Protein AF-A0AAP0P1X8-F1 (afdb_monomer_lite)

pLDDT: mean 78.64, std 16.22, range [33.06, 95.19]

InterPro domains:
  IPR011989 Armadillo-like helical [G3DSA:1.25.10.10] (97-188)
  IPR016024 Armadillo-type fold [SSF48371] (12-186)
  IPR026739 AP complex subunit beta [PTHR11134] (107-186)
  IPR032682 Condensin complex subunit 1, C-terminal [PF12717] (13-85)

Sequence (188 aa):
MDLFRVGVGVGANLVEYLVGPLGLGLKDNNGYVRMVAAIGAFKLYHISAATCVDADFPSMLKSLMLHDSILQIVYLALQEIWSLEASSSRRLPRREKRCLASRNILSLEPVYERIKAPLLTLVSSGSQEQSYALLNHLHLLVMRASMLFSSDYKHFYCQYNEPSYVKKLKLDMLTAVANENNTYEIGQ

Radius of gyration: 22.43 Å; chains: 1; bounding box: 43×33×72 Å

Secondary structure (DSSP, 8-state):
--------SS---HHHHHHHHHHHHHT-SSHHHHHHHHHHHHHHHHH-HHHHHHTTHHHHHHHHHHH-HHHHHHHHHHHHHHHHHHHHSS---TTHHHHHHHHHHHHHHHHHHHHHHHHHHHHHHS-HHHHHHHHHHHHHHHHHHGGGGTT-GGGGPPPTTS-HHHHHHHHHHHHHH--TTTHHHHT-

Structure (mmCIF, N/CA/C/O backbone):
data_AF-A0AAP0P1X8-F1
#
_entry.id   AF-A0AAP0P1X8-F1
#
loop_
_atom_site.group_PDB
_atom_site.id
_atom_site.type_symbol
_atom_site.label_atom_id
_atom_site.label_alt_id
_atom_site.label_comp_id
_atom_site.label_asym_id
_atom_site.label_entity_id
_atom_site.label_seq_id
_atom_site.pdbx_PDB_ins_code
_atom_site.Cartn_x
_atom_site.Cartn_y
_atom_site.Cartn_z
_atom_site.occupancy
_atom_site.B_iso_or_equiv
_atom_site.auth_seq_id
_atom_site.auth_comp_id
_atom_site.auth_asym_id
_atom_site.auth_atom_id
_atom_site.pdbx_PDB_model_num
ATOM 1 N N . MET A 1 1 ? 1.059 -3.973 -40.168 1.00 43.62 1 MET A N 1
ATOM 2 C CA . MET A 1 1 ? 2.528 -4.083 -40.150 1.00 43.62 1 MET A CA 1
ATOM 3 C C . MET A 1 1 ? 3.070 -3.054 -41.122 1.00 43.62 1 MET A C 1
ATOM 5 O O . MET A 1 1 ? 2.359 -2.734 -42.063 1.00 43.62 1 MET A O 1
ATOM 9 N N . ASP A 1 2 ? 4.256 -2.526 -40.827 1.00 40.28 2 ASP A N 1
ATOM 10 C CA . ASP A 1 2 ? 5.052 -1.604 -41.653 1.00 40.28 2 ASP A CA 1
ATOM 11 C C . ASP A 1 2 ? 4.656 -0.121 -41.662 1.00 40.28 2 ASP A C 1
ATOM 13 O O . ASP A 1 2 ? 4.022 0.381 -42.582 1.00 40.28 2 ASP A O 1
ATOM 17 N N . LEU A 1 3 ? 5.137 0.607 -40.645 1.00 33.06 3 LEU A N 1
ATOM 18 C CA . LEU A 1 3 ? 5.326 2.066 -40.705 1.00 33.06 3 LEU A CA 1
ATOM 19 C C . LEU A 1 3 ? 6.665 2.553 -40.105 1.00 33.06 3 LEU A C 1
ATOM 21 O O . LEU A 1 3 ? 6.845 3.745 -39.899 1.00 33.06 3 LEU A O 1
ATOM 25 N N . PHE A 1 4 ? 7.639 1.667 -39.864 1.00 38.38 4 PHE A N 1
ATOM 26 C CA . PHE A 1 4 ? 8.954 2.049 -39.321 1.00 38.38 4 PHE A CA 1
ATOM 27 C C . PHE A 1 4 ? 10.106 1.495 -40.157 1.00 38.38 4 PHE A C 1
ATOM 29 O O . PHE A 1 4 ? 10.917 0.692 -39.700 1.00 38.38 4 PHE A O 1
ATOM 36 N N . ARG A 1 5 ? 10.176 1.917 -41.422 1.00 43.16 5 ARG A N 1
ATOM 37 C CA . ARG A 1 5 ? 11.329 1.605 -42.269 1.00 43.16 5 ARG A CA 1
ATOM 38 C C . ARG A 1 5 ? 11.659 2.714 -43.269 1.00 43.16 5 ARG A C 1
ATOM 40 O O . ARG A 1 5 ? 11.650 2.470 -44.464 1.00 43.16 5 ARG A O 1
ATOM 47 N N . VAL A 1 6 ? 11.986 3.917 -42.788 1.00 40.62 6 VAL A N 1
ATOM 48 C CA . VAL A 1 6 ? 12.752 4.919 -43.561 1.00 40.62 6 VAL A CA 1
ATOM 49 C C . VAL A 1 6 ? 13.594 5.781 -42.608 1.00 40.62 6 VAL A C 1
ATOM 51 O O . VAL A 1 6 ? 13.045 6.362 -41.680 1.00 40.62 6 VAL A O 1
ATOM 54 N N . GLY A 1 7 ? 14.899 5.907 -42.884 1.00 35.19 7 GLY A N 1
ATOM 55 C CA . GLY A 1 7 ? 15.722 7.047 -42.447 1.00 35.19 7 GLY A CA 1
ATOM 56 C C . GLY A 1 7 ? 16.873 6.727 -41.489 1.00 35.19 7 GLY A C 1
ATOM 57 O O . GLY A 1 7 ? 16.695 6.693 -40.278 1.00 35.19 7 GLY A O 1
ATOM 58 N N . VAL A 1 8 ? 18.080 6.554 -42.032 1.00 50.09 8 VAL A N 1
ATOM 59 C CA . VAL A 1 8 ? 19.342 6.556 -41.276 1.00 50.09 8 VAL A CA 1
ATOM 60 C C . VAL A 1 8 ? 19.707 8.003 -40.923 1.00 50.09 8 VAL A C 1
ATOM 62 O O . VAL A 1 8 ? 19.807 8.836 -41.820 1.00 50.09 8 VAL A O 1
ATOM 65 N N . GLY A 1 9 ? 19.947 8.272 -39.633 1.00 41.94 9 GLY A N 1
ATOM 66 C CA . GLY A 1 9 ? 20.554 9.507 -39.117 1.00 41.94 9 GLY A CA 1
ATOM 67 C C . GLY A 1 9 ? 19.698 10.224 -38.064 1.00 41.94 9 GLY A C 1
ATOM 68 O O . GLY A 1 9 ? 18.630 10.723 -38.386 1.00 41.94 9 GLY A O 1
ATOM 69 N N . VAL A 1 10 ? 20.214 10.335 -36.828 1.00 40.75 10 VAL A N 1
ATOM 70 C CA . VAL A 1 10 ? 19.684 11.096 -35.658 1.00 40.75 10 VAL A CA 1
ATOM 71 C C . VAL A 1 10 ? 18.764 10.332 -34.668 1.00 40.75 10 VAL A C 1
ATOM 73 O O . VAL A 1 10 ? 18.395 10.872 -33.634 1.00 40.75 10 VAL A O 1
ATOM 76 N N . GLY A 1 11 ? 18.479 9.041 -34.877 1.00 38.84 11 GLY A N 1
ATOM 77 C CA . GLY A 1 11 ? 17.599 8.239 -34.002 1.00 38.84 11 GLY A CA 1
ATOM 78 C C . GLY A 1 11 ? 18.240 7.007 -33.351 1.00 38.84 11 GLY A C 1
ATOM 79 O O . GLY A 1 11 ? 17.702 5.915 -33.500 1.00 38.84 11 GLY A O 1
ATOM 80 N N . ALA A 1 12 ? 19.368 7.139 -32.643 1.00 49.56 12 ALA A N 1
ATOM 81 C CA . ALA A 1 12 ? 19.727 6.124 -31.645 1.00 49.56 12 ALA A CA 1
ATOM 82 C C . ALA A 1 12 ? 18.590 6.112 -30.610 1.00 49.56 12 ALA A C 1
ATOM 84 O O . ALA A 1 12 ? 18.269 7.150 -30.030 1.00 49.56 12 ALA A O 1
ATOM 85 N N . ASN A 1 13 ? 17.868 4.997 -30.516 1.00 65.69 13 ASN A N 1
ATOM 86 C CA . ASN A 1 13 ? 16.570 4.926 -29.851 1.00 65.69 13 ASN A CA 1
ATOM 87 C C . ASN A 1 13 ? 16.650 5.511 -28.434 1.00 65.69 13 ASN A C 1
ATOM 89 O O . ASN A 1 13 ? 17.560 5.172 -27.687 1.00 65.69 13 ASN A O 1
AT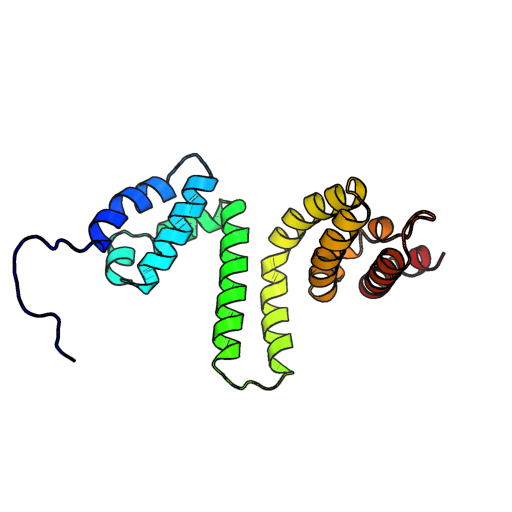OM 93 N N . LEU A 1 14 ? 15.670 6.329 -28.028 1.00 75.81 14 LEU A N 1
ATOM 94 C CA . LEU A 1 14 ? 15.529 6.861 -26.658 1.00 75.81 14 LEU A CA 1
ATOM 95 C C . LEU A 1 14 ? 15.795 5.794 -25.574 1.00 75.81 14 LEU A C 1
ATOM 97 O O . LEU A 1 14 ? 16.327 6.096 -24.513 1.00 75.81 14 LEU A O 1
ATOM 101 N N . VAL A 1 15 ? 15.459 4.540 -25.878 1.00 82.44 15 VAL A N 1
ATOM 102 C CA . VAL A 1 15 ? 15.734 3.342 -25.079 1.00 82.44 15 VAL A CA 1
ATOM 103 C C . VAL A 1 15 ? 17.222 3.188 -24.724 1.00 82.44 15 VAL A C 1
ATOM 105 O O . VAL A 1 15 ? 17.525 2.954 -23.560 1.00 82.44 15 VAL A O 1
ATOM 108 N N . GLU A 1 16 ? 18.151 3.359 -25.669 1.00 83.44 16 GLU A N 1
ATOM 109 C CA . GLU A 1 16 ? 19.600 3.218 -25.436 1.00 83.44 16 GLU A CA 1
ATOM 110 C C . GLU A 1 16 ? 20.137 4.299 -24.490 1.00 83.44 16 GLU A C 1
ATOM 112 O O . GLU A 1 16 ? 20.933 4.005 -23.598 1.00 83.44 16 GLU A O 1
ATOM 117 N N . TYR A 1 17 ? 19.632 5.532 -24.605 1.00 88.19 17 TYR A N 1
ATOM 118 C CA . TYR A 1 17 ? 19.983 6.628 -23.693 1.00 88.19 17 TYR A CA 1
ATOM 119 C C . TYR A 1 17 ? 19.527 6.383 -22.251 1.00 88.19 17 TYR A C 1
ATOM 121 O O . TYR A 1 17 ? 20.091 6.960 -21.323 1.00 88.19 17 TYR A O 1
ATOM 129 N N . LEU A 1 18 ? 18.521 5.528 -22.046 1.00 89.81 18 LEU A N 1
ATOM 130 C CA . LEU A 1 18 ? 18.022 5.177 -20.717 1.00 89.81 18 LEU A CA 1
ATOM 131 C C . LEU A 1 18 ? 18.834 4.057 -20.060 1.00 89.81 18 LEU A C 1
ATOM 133 O O . LEU A 1 18 ? 18.862 3.985 -18.832 1.00 89.81 18 LEU A O 1
ATOM 137 N N . VAL A 1 19 ? 19.525 3.215 -20.834 1.00 92.12 19 VAL A N 1
ATOM 138 C CA . VAL A 1 19 ? 20.253 2.053 -20.298 1.00 92.12 19 VAL A CA 1
ATOM 139 C C . VAL A 1 19 ? 21.340 2.476 -19.311 1.00 92.12 19 VAL A C 1
ATOM 141 O O . VAL A 1 19 ? 21.385 1.972 -18.190 1.00 92.12 19 VAL A O 1
ATOM 144 N N . GLY A 1 20 ? 22.193 3.428 -19.695 1.00 92.44 20 GLY A N 1
ATOM 145 C CA . GLY A 1 20 ? 23.300 3.890 -18.849 1.00 92.44 20 GLY A CA 1
ATOM 146 C C . GLY A 1 20 ? 22.832 4.449 -17.495 1.00 92.44 20 GLY A C 1
ATOM 147 O O . GLY A 1 20 ? 23.238 3.928 -16.453 1.00 92.44 20 GLY A O 1
ATOM 148 N N . PRO A 1 21 ? 21.947 5.464 -17.479 1.00 94.56 21 PRO A N 1
ATOM 149 C CA . PRO A 1 21 ? 21.417 6.040 -16.246 1.00 94.56 21 PRO A CA 1
ATOM 150 C C . PRO A 1 21 ? 20.678 5.031 -15.362 1.00 94.56 21 PRO A C 1
ATOM 152 O O . PRO A 1 21 ? 20.860 5.045 -14.146 1.00 94.56 21 PRO A O 1
ATOM 155 N N . LEU A 1 22 ? 19.876 4.133 -15.947 1.00 94.25 22 LEU A N 1
ATOM 156 C CA . LEU A 1 22 ? 19.162 3.111 -15.177 1.00 94.25 22 LEU A CA 1
ATOM 157 C C . LEU A 1 22 ? 20.123 2.078 -14.581 1.00 94.25 22 LEU A C 1
ATOM 159 O O . LEU A 1 22 ? 19.982 1.726 -13.413 1.00 94.25 22 LEU A O 1
ATOM 163 N N . GLY A 1 23 ? 21.135 1.643 -15.334 1.00 94.44 23 GLY A N 1
ATOM 164 C CA . GLY A 1 23 ? 22.153 0.717 -14.839 1.00 94.44 23 GLY A CA 1
ATOM 165 C C . GLY A 1 23 ? 22.960 1.291 -13.672 1.00 94.44 23 GLY A C 1
ATOM 166 O O . GLY A 1 23 ? 23.225 0.580 -12.701 1.00 94.44 23 GLY A O 1
ATOM 167 N N . LEU A 1 24 ? 23.306 2.582 -13.730 1.00 94.94 24 LEU A N 1
ATOM 168 C CA . LEU A 1 24 ? 23.944 3.287 -12.614 1.00 94.94 24 LEU A CA 1
ATOM 169 C C . LEU A 1 24 ? 22.987 3.449 -11.430 1.00 94.94 24 LEU A C 1
ATOM 171 O O . LEU A 1 24 ? 23.359 3.134 -10.304 1.00 94.94 24 LEU A O 1
ATOM 175 N N . GLY A 1 25 ? 21.742 3.858 -11.683 1.00 94.38 25 GLY A N 1
ATOM 176 C CA . GLY A 1 25 ? 20.733 4.046 -10.642 1.00 94.38 25 GLY A CA 1
ATOM 177 C C . GLY A 1 25 ? 20.403 2.759 -9.881 1.00 94.38 25 GLY A C 1
ATOM 178 O O . GLY A 1 25 ? 20.211 2.793 -8.670 1.00 94.38 25 GLY A O 1
ATOM 179 N N . LEU A 1 26 ? 20.414 1.603 -10.552 1.00 93.31 26 LEU A N 1
ATOM 180 C CA . LEU A 1 26 ? 20.249 0.291 -9.915 1.00 93.31 26 LEU A CA 1
ATOM 181 C C . LEU A 1 26 ? 21.410 -0.067 -8.974 1.00 93.31 26 LEU A C 1
ATOM 183 O O . LEU A 1 26 ? 21.223 -0.857 -8.056 1.00 93.31 26 LEU A O 1
ATOM 187 N N . LYS A 1 27 ? 22.598 0.509 -9.173 1.00 93.06 27 LYS A N 1
ATOM 188 C CA . LYS A 1 27 ? 23.789 0.296 -8.333 1.00 93.06 27 LYS A CA 1
ATOM 189 C C . LYS A 1 27 ? 24.027 1.441 -7.342 1.00 93.06 27 LYS A C 1
ATOM 191 O O . LYS A 1 27 ? 25.069 1.470 -6.694 1.00 93.06 27 LYS A O 1
ATOM 196 N N . ASP A 1 28 ? 23.095 2.386 -7.238 1.00 94.56 28 ASP A N 1
ATOM 197 C CA . ASP A 1 28 ? 23.257 3.575 -6.405 1.00 94.56 28 ASP A CA 1
ATOM 198 C C . ASP A 1 28 ? 23.252 3.233 -4.906 1.00 94.56 28 ASP A C 1
ATOM 200 O O . ASP A 1 28 ? 22.627 2.264 -4.470 1.00 94.56 28 ASP A O 1
ATOM 204 N N . ASN A 1 29 ? 23.915 4.051 -4.089 1.00 91.12 29 ASN A N 1
ATOM 205 C CA . ASN A 1 29 ? 23.939 3.875 -2.635 1.00 91.12 29 ASN A CA 1
ATOM 206 C C . ASN A 1 29 ? 22.593 4.229 -1.979 1.00 91.12 29 ASN A C 1
ATOM 208 O O . ASN A 1 29 ? 22.222 3.638 -0.959 1.00 91.12 29 ASN A O 1
ATOM 212 N N . ASN A 1 30 ? 21.834 5.155 -2.563 1.00 87.75 30 ASN A N 1
ATOM 213 C CA . ASN A 1 30 ? 20.540 5.595 -2.068 1.00 87.75 30 ASN A CA 1
ATOM 214 C C . ASN A 1 30 ? 19.419 4.635 -2.510 1.00 87.75 30 ASN A C 1
ATOM 216 O O . ASN A 1 30 ? 19.146 4.464 -3.699 1.00 87.75 30 ASN A O 1
ATOM 220 N N . GLY A 1 31 ? 18.711 4.052 -1.536 1.00 86.31 31 GLY A N 1
ATOM 221 C CA . GLY A 1 31 ? 17.600 3.126 -1.790 1.00 86.31 31 GLY A CA 1
ATOM 222 C C . GLY A 1 31 ? 16.460 3.725 -2.618 1.00 86.31 31 GLY A C 1
ATOM 223 O O . GLY A 1 31 ? 15.841 3.017 -3.409 1.00 86.31 31 GLY A O 1
ATOM 224 N N . TYR A 1 32 ? 16.218 5.036 -2.522 1.00 85.75 32 TYR A N 1
ATOM 225 C CA . TYR A 1 32 ? 15.220 5.711 -3.354 1.00 85.75 32 TYR A CA 1
ATOM 226 C C . TYR A 1 32 ? 15.644 5.772 -4.829 1.00 85.75 32 TYR A C 1
ATOM 228 O O . TYR A 1 32 ? 14.823 5.542 -5.715 1.00 85.75 32 TYR A O 1
ATOM 236 N N . VAL A 1 33 ? 16.927 6.027 -5.111 1.00 92.81 33 VAL A N 1
ATOM 237 C CA . VAL A 1 33 ? 17.449 6.052 -6.490 1.00 92.81 33 VAL A CA 1
ATOM 238 C C . VAL A 1 33 ? 17.357 4.659 -7.106 1.00 92.81 33 VAL A C 1
ATOM 240 O O . VAL A 1 33 ? 16.838 4.519 -8.215 1.00 92.81 33 VAL A O 1
ATOM 243 N N . ARG A 1 34 ? 17.734 3.621 -6.346 1.00 92.62 34 ARG A N 1
ATOM 244 C CA . ARG A 1 34 ? 17.548 2.220 -6.748 1.00 92.62 34 ARG A CA 1
ATOM 245 C C . ARG A 1 34 ? 16.084 1.883 -7.021 1.00 92.62 34 ARG A C 1
ATOM 247 O O . ARG A 1 34 ? 15.788 1.248 -8.030 1.00 92.62 34 ARG A O 1
ATOM 254 N N . MET A 1 35 ? 15.162 2.351 -6.176 1.00 88.44 35 MET A N 1
ATOM 255 C CA . MET A 1 35 ? 13.716 2.193 -6.371 1.00 88.44 35 MET A CA 1
ATOM 256 C C . MET A 1 35 ? 13.233 2.807 -7.686 1.00 88.44 35 MET A C 1
ATOM 258 O O . MET A 1 35 ? 12.567 2.136 -8.477 1.00 88.44 35 MET A O 1
ATOM 262 N N . VAL A 1 36 ? 13.580 4.067 -7.940 1.00 89.81 36 VAL A N 1
ATOM 263 C CA . VAL A 1 36 ? 13.187 4.769 -9.170 1.00 89.81 36 VAL A CA 1
ATOM 264 C C . VAL A 1 36 ? 13.797 4.091 -10.397 1.00 89.81 36 VAL A C 1
ATOM 266 O O . VAL A 1 36 ? 13.091 3.869 -11.383 1.00 89.81 36 VAL A O 1
ATOM 269 N N . ALA A 1 37 ? 15.072 3.701 -10.326 1.00 93.19 37 ALA A N 1
ATOM 270 C CA . ALA A 1 37 ? 15.757 2.993 -11.400 1.00 93.19 37 ALA A CA 1
ATOM 271 C C . ALA A 1 37 ? 15.130 1.619 -11.677 1.00 93.19 37 ALA A C 1
ATOM 273 O O . ALA A 1 37 ? 14.957 1.257 -12.838 1.00 93.19 37 ALA A O 1
ATOM 274 N N . ALA A 1 38 ? 14.703 0.885 -10.647 1.00 90.56 38 ALA A N 1
ATOM 275 C CA . ALA A 1 38 ? 14.027 -0.397 -10.816 1.00 90.56 38 ALA A CA 1
ATOM 276 C C . ALA A 1 38 ? 12.656 -0.260 -11.485 1.00 90.56 38 ALA A C 1
ATOM 278 O O . ALA A 1 38 ? 12.358 -0.994 -12.427 1.00 90.56 38 ALA A O 1
ATOM 279 N N . ILE A 1 39 ? 11.844 0.715 -11.062 1.00 87.38 39 ILE A N 1
ATOM 280 C CA . ILE A 1 39 ? 10.567 1.028 -11.724 1.00 87.38 39 ILE A CA 1
ATOM 281 C C . ILE A 1 39 ? 10.817 1.450 -13.182 1.00 87.38 39 ILE A C 1
ATOM 283 O O . ILE A 1 39 ? 10.069 1.059 -14.079 1.00 87.38 39 ILE A O 1
ATOM 287 N N . GLY A 1 40 ? 11.868 2.233 -13.431 1.00 90.00 40 GLY A N 1
ATOM 288 C CA . GLY A 1 40 ? 12.289 2.644 -14.770 1.00 90.00 40 GLY A CA 1
ATOM 289 C C . GLY A 1 40 ? 12.691 1.462 -15.655 1.00 90.00 40 GLY A C 1
ATOM 290 O O . GLY A 1 40 ? 12.164 1.329 -16.757 1.00 90.00 40 GLY A O 1
ATOM 291 N N . ALA A 1 41 ? 13.551 0.570 -15.159 1.00 91.06 41 ALA A N 1
ATOM 292 C CA . ALA A 1 41 ? 13.975 -0.646 -15.853 1.00 91.06 41 ALA A CA 1
ATOM 293 C C . ALA A 1 41 ? 12.789 -1.577 -16.138 1.00 91.06 41 ALA A C 1
ATOM 295 O O . ALA A 1 41 ? 12.680 -2.129 -17.233 1.00 91.06 41 ALA A O 1
ATOM 296 N N . PHE A 1 42 ? 11.853 -1.688 -15.193 1.00 86.25 42 PHE A N 1
ATOM 297 C CA . PHE A 1 42 ? 10.622 -2.443 -15.383 1.00 86.25 42 PHE A CA 1
ATOM 298 C C . PHE A 1 42 ? 9.758 -1.858 -16.516 1.00 86.25 42 PHE A C 1
ATOM 300 O O . PHE A 1 42 ? 9.318 -2.579 -17.410 1.00 86.25 42 PHE A O 1
ATOM 307 N N . LYS A 1 43 ? 9.543 -0.537 -16.531 1.00 86.06 43 LYS A N 1
ATOM 308 C CA . LYS A 1 43 ? 8.811 0.139 -17.619 1.00 86.06 43 LYS A CA 1
ATOM 309 C C . LYS A 1 43 ? 9.516 -0.023 -18.963 1.00 86.06 43 LYS A C 1
ATOM 311 O O . LYS A 1 43 ? 8.857 -0.260 -19.971 1.00 86.06 43 LYS A O 1
ATOM 316 N N . LEU A 1 44 ? 10.845 0.069 -18.975 1.00 86.81 44 LEU A N 1
ATOM 317 C CA . LEU A 1 44 ? 11.643 -0.125 -20.180 1.00 86.81 44 LEU A CA 1
ATOM 318 C C . LEU A 1 44 ? 11.508 -1.553 -20.715 1.00 86.81 44 LEU A C 1
ATOM 320 O O . LEU A 1 44 ? 11.414 -1.724 -21.923 1.00 86.81 44 LEU A O 1
ATOM 324 N N . TYR A 1 45 ? 11.399 -2.556 -19.838 1.00 85.88 45 TYR A N 1
ATOM 325 C CA . TYR A 1 45 ? 11.173 -3.949 -20.230 1.00 85.88 45 TYR A CA 1
ATOM 326 C C . TYR A 1 45 ? 9.867 -4.136 -21.019 1.00 85.88 45 TYR A C 1
ATOM 328 O O . TYR A 1 45 ? 9.835 -4.899 -21.981 1.00 85.88 45 TYR A O 1
ATOM 336 N N . HIS A 1 46 ? 8.807 -3.398 -20.671 1.00 81.62 46 HIS A N 1
ATOM 337 C CA . HIS A 1 46 ? 7.559 -3.392 -21.445 1.00 81.62 46 HIS A CA 1
ATOM 338 C C . HIS A 1 46 ? 7.682 -2.715 -22.816 1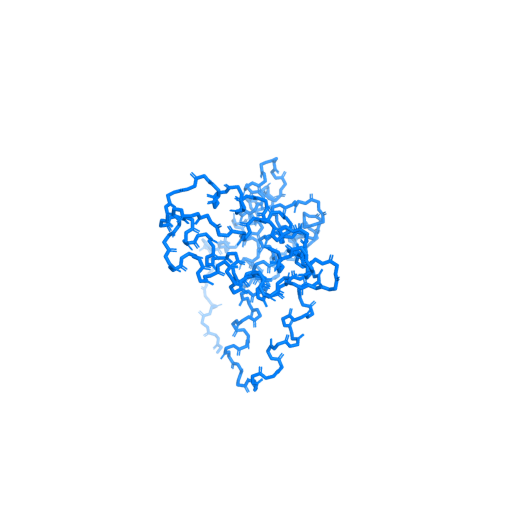.00 81.62 46 HIS A C 1
ATOM 340 O O . HIS A 1 46 ? 6.903 -3.028 -23.713 1.00 81.62 46 HIS A O 1
ATOM 346 N N . ILE A 1 47 ? 8.625 -1.785 -22.978 1.00 83.81 47 ILE A N 1
ATOM 347 C CA . ILE A 1 47 ? 8.849 -1.049 -24.230 1.00 83.81 47 ILE A CA 1
ATOM 348 C C . ILE A 1 47 ? 9.804 -1.822 -25.149 1.00 83.81 47 ILE A C 1
ATOM 350 O O . ILE A 1 47 ? 9.518 -2.005 -26.328 1.00 83.81 47 ILE A O 1
ATOM 354 N N . SER A 1 48 ? 10.938 -2.276 -24.614 1.00 86.50 48 SER A N 1
ATOM 355 C CA . SER A 1 48 ? 11.964 -3.046 -25.315 1.00 86.50 48 SER A CA 1
ATOM 356 C C . SER A 1 48 ? 12.600 -4.058 -24.362 1.00 86.50 48 SER A C 1
ATOM 358 O O . SER A 1 48 ? 13.571 -3.771 -23.660 1.00 86.50 48 SER A O 1
ATOM 360 N N . ALA A 1 49 ? 12.060 -5.277 -24.355 1.00 86.94 49 ALA A N 1
ATOM 361 C CA . ALA A 1 49 ? 12.615 -6.369 -23.560 1.00 86.94 49 ALA A CA 1
ATOM 362 C C . ALA A 1 49 ? 14.039 -6.742 -24.007 1.00 86.94 49 ALA A C 1
ATOM 364 O O . ALA A 1 49 ? 14.877 -7.032 -23.159 1.00 86.94 49 ALA A O 1
ATOM 365 N N . ALA A 1 50 ? 14.322 -6.686 -25.316 1.00 86.00 50 ALA A N 1
ATOM 366 C CA . ALA A 1 50 ? 15.631 -7.021 -25.879 1.00 86.00 50 ALA A CA 1
ATOM 367 C C . ALA A 1 50 ? 16.744 -6.160 -25.264 1.00 86.00 50 ALA A C 1
ATOM 369 O O . ALA A 1 50 ? 17.681 -6.693 -24.681 1.00 86.00 50 ALA A O 1
ATOM 370 N N . THR A 1 51 ? 16.567 -4.836 -25.256 1.00 87.62 51 THR A N 1
ATOM 371 C CA . THR A 1 51 ? 17.563 -3.910 -24.699 1.00 87.62 51 THR A CA 1
ATOM 372 C C . THR A 1 51 ? 17.793 -4.120 -23.200 1.00 87.62 51 THR A C 1
ATOM 374 O O . THR A 1 51 ? 18.917 -4.006 -22.721 1.00 87.62 51 THR A O 1
ATOM 377 N N . CYS A 1 52 ? 16.745 -4.454 -22.440 1.00 88.12 52 CYS A N 1
ATOM 378 C CA . CYS A 1 52 ? 16.881 -4.755 -21.014 1.00 88.12 52 CYS A CA 1
ATOM 379 C C . CYS A 1 52 ? 17.633 -6.067 -20.753 1.00 88.12 52 CYS A C 1
ATOM 381 O O . CYS A 1 52 ? 18.350 -6.162 -19.757 1.00 88.12 52 CYS A O 1
ATOM 383 N N . VAL A 1 53 ? 17.450 -7.074 -21.613 1.00 90.44 53 VAL A N 1
ATOM 384 C CA . VAL A 1 53 ? 18.179 -8.348 -21.532 1.00 90.44 53 VAL A CA 1
ATOM 385 C C . VAL A 1 53 ? 19.647 -8.138 -21.892 1.00 90.44 53 VAL A C 1
ATOM 387 O O . VAL A 1 53 ? 20.508 -8.597 -21.148 1.00 90.44 53 VAL A O 1
ATOM 390 N N . ASP A 1 54 ? 19.933 -7.373 -22.947 1.00 91.44 54 ASP A N 1
ATOM 391 C CA . ASP A 1 54 ? 21.304 -7.037 -23.353 1.00 91.44 54 ASP A CA 1
ATOM 392 C C . ASP A 1 54 ? 22.053 -6.249 -22.262 1.00 91.44 54 ASP A C 1
ATOM 394 O O . ASP A 1 54 ? 23.255 -6.424 -22.070 1.00 91.44 54 ASP A O 1
ATOM 398 N N . ALA A 1 55 ? 21.336 -5.409 -21.507 1.00 89.62 55 ALA A N 1
ATOM 399 C CA . ALA A 1 55 ? 21.869 -4.643 -20.380 1.00 89.62 55 ALA A CA 1
ATOM 400 C C . ALA A 1 55 ? 21.924 -5.413 -19.041 1.00 89.62 55 ALA A C 1
ATOM 402 O O . ALA A 1 55 ? 22.293 -4.829 -18.021 1.00 89.62 55 ALA A O 1
ATOM 403 N N . ASP A 1 56 ? 21.525 -6.689 -19.016 1.00 91.94 56 ASP A N 1
ATOM 404 C CA . ASP A 1 56 ? 21.470 -7.559 -17.828 1.00 91.94 56 ASP A CA 1
ATOM 405 C C . ASP A 1 56 ? 20.625 -7.013 -16.651 1.00 91.94 56 ASP A C 1
ATOM 407 O O . ASP A 1 56 ? 20.804 -7.359 -15.476 1.00 91.94 56 ASP A O 1
ATOM 411 N N . PHE A 1 57 ? 19.626 -6.177 -16.950 1.00 92.38 57 PHE A N 1
ATOM 412 C CA . PHE A 1 57 ? 18.704 -5.659 -15.935 1.00 92.38 57 PHE A CA 1
ATOM 413 C C . PHE A 1 57 ? 17.935 -6.747 -15.171 1.00 92.38 57 PHE A C 1
ATOM 415 O O . PHE A 1 57 ? 17.768 -6.576 -13.962 1.00 92.38 57 PHE A O 1
ATOM 422 N N . PRO A 1 58 ? 17.486 -7.868 -15.778 1.00 86.94 58 PRO A N 1
ATOM 423 C CA . PRO A 1 58 ? 16.802 -8.926 -15.036 1.00 86.94 58 PRO A CA 1
ATOM 424 C C . PRO A 1 58 ? 17.634 -9.495 -13.878 1.00 86.94 58 PRO A C 1
ATOM 426 O O . PRO A 1 58 ? 17.113 -9.668 -12.774 1.00 86.94 58 PRO A O 1
ATOM 429 N N . SER A 1 59 ? 18.927 -9.743 -14.099 1.00 86.69 59 SER A N 1
ATOM 430 C CA . SER A 1 59 ? 19.832 -10.271 -13.072 1.00 86.69 59 SER A CA 1
ATOM 431 C C . SER A 1 59 ? 20.086 -9.237 -11.977 1.00 86.69 59 SER A C 1
ATOM 433 O O . SER A 1 59 ? 20.000 -9.557 -10.788 1.00 86.69 59 SER A O 1
ATOM 435 N N . MET A 1 60 ? 20.318 -7.977 -12.366 1.00 87.69 60 MET A N 1
ATOM 436 C CA . MET A 1 60 ? 20.503 -6.863 -11.431 1.00 87.69 60 MET A CA 1
ATOM 437 C C . MET A 1 60 ? 19.271 -6.642 -10.547 1.00 87.69 60 MET A C 1
ATOM 439 O O . MET A 1 60 ? 19.402 -6.533 -9.329 1.00 87.69 60 MET A O 1
ATOM 443 N N . LEU A 1 61 ? 18.074 -6.633 -11.138 1.00 85.88 61 LEU A N 1
ATOM 444 C CA . LEU A 1 61 ? 16.806 -6.492 -10.419 1.00 85.88 61 LEU A CA 1
ATOM 445 C C . LEU A 1 61 ? 16.571 -7.659 -9.464 1.00 85.88 61 LEU A C 1
ATOM 447 O O . LEU A 1 61 ? 16.218 -7.434 -8.310 1.00 85.88 61 LEU A O 1
ATOM 451 N N . LYS A 1 62 ? 16.812 -8.897 -9.910 1.00 80.31 62 LYS A N 1
ATOM 452 C CA . LYS A 1 62 ? 16.664 -10.084 -9.060 1.00 80.31 62 LYS A CA 1
ATOM 453 C C . LYS A 1 62 ? 17.583 -10.019 -7.841 1.00 80.31 62 LYS A C 1
ATOM 455 O O . LYS A 1 62 ? 17.134 -10.301 -6.734 1.00 80.31 62 LYS A O 1
ATOM 460 N N . SER A 1 63 ? 18.841 -9.624 -8.037 1.00 84.44 63 SER A N 1
ATOM 461 C CA . SER A 1 63 ? 19.790 -9.411 -6.940 1.00 84.44 63 SER A CA 1
ATOM 462 C C . SER A 1 63 ? 19.307 -8.310 -5.990 1.00 84.44 63 SER A C 1
ATOM 464 O O . SER A 1 63 ? 19.209 -8.534 -4.783 1.00 84.44 63 SER A O 1
ATOM 466 N N . LEU A 1 64 ? 18.897 -7.153 -6.525 1.00 83.31 64 LEU A N 1
ATOM 467 C CA . LEU A 1 64 ? 18.376 -6.056 -5.708 1.00 83.31 64 LEU A CA 1
ATOM 468 C C . LEU A 1 64 ? 17.159 -6.470 -4.886 1.00 83.31 64 LEU A C 1
ATOM 470 O O . LEU A 1 64 ? 17.087 -6.146 -3.710 1.00 83.31 64 LEU A O 1
ATOM 474 N N . MET A 1 65 ? 16.215 -7.205 -5.464 1.00 77.88 65 MET A N 1
ATOM 475 C CA . MET A 1 65 ? 15.003 -7.624 -4.762 1.00 77.88 65 MET A CA 1
ATOM 476 C C . MET A 1 65 ? 15.276 -8.567 -3.587 1.00 77.88 65 MET A C 1
ATOM 478 O O . MET A 1 65 ? 14.495 -8.604 -2.640 1.00 77.88 65 MET A O 1
ATOM 482 N N . LEU A 1 66 ? 16.369 -9.329 -3.615 1.00 74.31 66 LEU A N 1
ATOM 483 C CA . LEU A 1 66 ? 16.732 -10.206 -2.501 1.00 74.31 66 LEU A CA 1
ATOM 484 C C . LEU A 1 66 ? 17.326 -9.426 -1.323 1.00 74.31 66 LEU A C 1
ATOM 486 O O . LEU A 1 66 ? 17.155 -9.834 -0.176 1.00 74.31 66 LEU A O 1
ATOM 490 N N . HIS A 1 67 ? 17.984 -8.298 -1.594 1.00 75.56 67 HIS A N 1
ATOM 491 C CA . HIS A 1 67 ? 18.761 -7.558 -0.598 1.00 75.56 67 HIS A CA 1
ATOM 492 C C . HIS A 1 67 ? 18.137 -6.220 -0.178 1.00 75.56 67 HIS A C 1
ATOM 494 O O . HIS A 1 67 ? 18.419 -5.733 0.915 1.00 75.56 67 HIS A O 1
ATOM 500 N N . ASP A 1 68 ? 17.283 -5.627 -1.011 1.00 80.56 68 ASP A N 1
ATOM 501 C CA . ASP A 1 68 ? 16.706 -4.304 -0.797 1.00 80.56 68 ASP A CA 1
ATOM 502 C C . ASP A 1 68 ? 15.255 -4.392 -0.307 1.00 80.56 68 ASP A C 1
ATOM 504 O O . ASP A 1 68 ? 14.323 -4.808 -1.003 1.00 80.56 68 ASP A O 1
ATOM 508 N N . SER A 1 69 ? 15.079 -3.965 0.937 1.00 73.00 69 SER A N 1
ATOM 509 C CA . SER A 1 69 ? 13.819 -3.974 1.664 1.00 73.00 69 SER A CA 1
ATOM 510 C C . SER A 1 69 ? 12.742 -3.070 1.061 1.00 73.00 69 SER A C 1
ATOM 512 O O . SER A 1 69 ? 11.559 -3.422 1.100 1.00 73.00 69 SER A O 1
ATOM 514 N N . ILE A 1 70 ? 13.130 -1.918 0.511 1.00 73.81 70 ILE A N 1
ATOM 515 C CA . ILE A 1 70 ? 12.214 -0.940 -0.089 1.00 73.81 70 ILE A CA 1
ATOM 516 C C . ILE A 1 70 ? 11.714 -1.481 -1.429 1.00 73.81 70 ILE A C 1
ATOM 518 O O . ILE A 1 70 ? 10.522 -1.409 -1.733 1.00 73.81 70 ILE A O 1
ATOM 522 N N . LEU A 1 71 ? 12.601 -2.102 -2.204 1.00 76.31 71 LEU A N 1
ATOM 523 C CA . LEU A 1 71 ? 12.243 -2.691 -3.491 1.00 76.31 71 LEU A CA 1
ATOM 524 C C . LEU A 1 71 ? 11.321 -3.899 -3.392 1.00 76.31 71 LEU A C 1
ATOM 526 O O . LEU A 1 71 ? 10.451 -4.045 -4.248 1.00 76.31 71 LEU A O 1
ATOM 530 N N . GLN A 1 72 ? 11.457 -4.729 -2.356 1.00 73.25 72 GLN A N 1
ATOM 531 C CA . GLN A 1 72 ? 10.518 -5.831 -2.115 1.00 73.25 72 GLN A CA 1
ATOM 532 C C . GLN A 1 72 ? 9.077 -5.325 -1.996 1.00 73.25 72 GLN A C 1
ATOM 534 O O . GLN A 1 72 ? 8.181 -5.874 -2.633 1.00 73.25 72 GLN A O 1
ATOM 539 N N . ILE A 1 73 ? 8.864 -4.244 -1.235 1.00 68.81 73 ILE A N 1
ATOM 540 C CA . ILE A 1 73 ? 7.539 -3.632 -1.052 1.00 68.81 73 ILE A CA 1
ATOM 541 C C . ILE A 1 73 ? 6.979 -3.153 -2.396 1.00 68.81 73 ILE A C 1
ATOM 543 O O . ILE A 1 73 ? 5.832 -3.445 -2.732 1.00 68.81 73 ILE A O 1
ATOM 547 N N . VAL A 1 74 ? 7.794 -2.444 -3.179 1.00 75.44 74 VAL A N 1
ATOM 548 C CA . VAL A 1 74 ? 7.375 -1.879 -4.469 1.00 75.44 74 VAL A CA 1
ATOM 549 C C . VAL A 1 74 ? 7.070 -2.968 -5.493 1.00 75.44 74 VAL A C 1
ATOM 551 O O . VAL A 1 74 ? 6.044 -2.896 -6.166 1.00 75.44 74 VAL A O 1
ATOM 554 N N . TYR A 1 75 ? 7.920 -3.989 -5.599 1.00 74.88 75 TYR A N 1
ATOM 555 C CA . TYR A 1 75 ? 7.694 -5.115 -6.503 1.00 74.88 75 TYR A CA 1
ATOM 556 C C . TYR A 1 75 ? 6.383 -5.833 -6.189 1.00 74.88 75 TYR A C 1
ATOM 558 O O . TYR A 1 75 ? 5.582 -6.087 -7.087 1.00 74.88 75 TYR A O 1
ATOM 566 N N . LEU A 1 76 ? 6.142 -6.114 -4.910 1.00 66.56 76 LEU A N 1
ATOM 567 C CA . LEU A 1 76 ? 4.938 -6.803 -4.474 1.00 66.56 76 LEU A CA 1
ATOM 568 C C . LEU A 1 76 ? 3.674 -5.971 -4.742 1.00 66.56 76 LEU A C 1
ATOM 570 O O . LEU A 1 76 ? 2.685 -6.506 -5.246 1.00 66.56 76 LEU A O 1
ATOM 574 N N . ALA A 1 77 ? 3.722 -4.657 -4.504 1.00 68.94 77 ALA A N 1
ATOM 575 C CA . ALA A 1 77 ? 2.627 -3.751 -4.852 1.00 68.94 77 ALA A CA 1
ATOM 576 C C . ALA A 1 77 ? 2.347 -3.730 -6.367 1.00 68.94 77 ALA A C 1
ATOM 578 O O . ALA A 1 77 ? 1.193 -3.813 -6.790 1.00 68.94 77 ALA A O 1
ATOM 579 N N . LEU A 1 78 ? 3.394 -3.667 -7.194 1.00 73.50 78 LEU A N 1
ATOM 580 C CA . LEU A 1 78 ? 3.272 -3.704 -8.654 1.00 73.50 78 LEU A CA 1
ATOM 581 C C . LEU A 1 78 ? 2.705 -5.039 -9.158 1.00 73.50 78 LEU A C 1
ATOM 583 O O . LEU A 1 78 ? 1.829 -5.050 -10.024 1.00 73.50 78 LEU A O 1
ATOM 587 N N . GLN A 1 79 ? 3.146 -6.157 -8.579 1.00 73.06 79 GLN A N 1
ATOM 588 C CA . GLN A 1 79 ? 2.624 -7.484 -8.894 1.00 73.06 79 GLN A CA 1
ATOM 589 C C . GLN A 1 79 ? 1.122 -7.587 -8.582 1.00 73.06 79 GLN A C 1
ATOM 591 O O . GLN A 1 79 ? 0.372 -8.153 -9.383 1.00 73.06 79 GLN A O 1
ATOM 596 N N . GLU A 1 80 ? 0.659 -7.025 -7.459 1.00 67.06 80 GLU A N 1
ATOM 597 C CA . GLU A 1 80 ? -0.772 -6.994 -7.132 1.00 67.06 80 GLU A CA 1
ATOM 598 C C . GLU A 1 80 ? -1.561 -6.125 -8.125 1.00 67.06 80 GLU A C 1
ATOM 600 O O . GLU A 1 80 ? -2.601 -6.568 -8.616 1.00 67.06 80 GLU A O 1
ATOM 605 N N . ILE A 1 81 ? -1.050 -4.947 -8.503 1.00 71.31 81 ILE A N 1
ATOM 606 C CA . ILE A 1 81 ? -1.698 -4.064 -9.489 1.00 71.31 81 ILE A CA 1
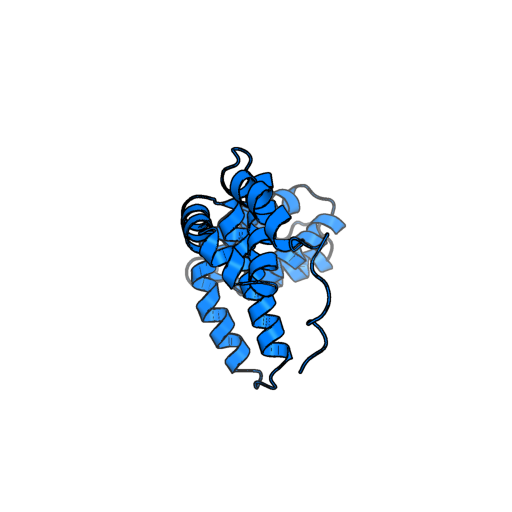ATOM 607 C C . ILE A 1 81 ? -1.850 -4.761 -10.847 1.00 71.31 81 ILE A C 1
ATOM 609 O O . ILE A 1 81 ? -2.963 -4.826 -11.372 1.00 71.31 81 ILE A O 1
ATOM 613 N N . TRP A 1 82 ? -0.788 -5.348 -11.404 1.00 69.06 82 TRP A N 1
ATOM 614 C CA . TRP A 1 82 ? -0.903 -6.044 -12.694 1.00 69.06 82 TRP A CA 1
ATOM 615 C C . TRP A 1 82 ? -1.759 -7.302 -12.615 1.00 69.06 82 TRP A C 1
ATOM 617 O O . TRP A 1 82 ? -2.478 -7.616 -13.565 1.00 69.06 82 TRP A O 1
ATOM 627 N N . SER A 1 83 ? -1.748 -8.009 -11.481 1.00 67.75 83 SER A N 1
ATOM 628 C CA . SER A 1 83 ? -2.675 -9.119 -11.257 1.00 67.75 83 SER A CA 1
ATOM 629 C C . SER A 1 83 ? -4.132 -8.640 -11.292 1.00 67.75 83 SER A C 1
ATOM 631 O O . SER A 1 83 ? -4.997 -9.330 -11.840 1.00 67.75 83 SER A O 1
ATOM 633 N N . LEU A 1 84 ? -4.424 -7.462 -10.733 1.00 64.44 84 LEU A N 1
ATOM 634 C CA . LEU A 1 84 ? -5.755 -6.859 -10.774 1.00 64.44 84 LEU A CA 1
ATOM 635 C C . LEU A 1 84 ? -6.137 -6.427 -12.194 1.00 64.44 84 LEU A C 1
ATOM 637 O O . LEU A 1 84 ? -7.242 -6.750 -12.634 1.00 64.44 84 LEU A O 1
ATOM 641 N N . GLU A 1 85 ? -5.241 -5.789 -12.945 1.00 70.12 85 GLU A N 1
ATOM 642 C CA . GLU A 1 85 ? -5.485 -5.406 -14.345 1.00 70.12 85 GLU A CA 1
ATOM 643 C C . GLU A 1 85 ? -5.744 -6.626 -15.242 1.00 70.12 85 GLU A C 1
ATOM 645 O O . GLU A 1 85 ? -6.733 -6.662 -15.984 1.00 70.12 85 GLU A O 1
ATOM 650 N N . ALA A 1 86 ? -4.942 -7.685 -15.098 1.00 62.69 86 ALA A N 1
ATOM 651 C CA . ALA A 1 86 ? -5.149 -8.956 -15.792 1.00 62.69 86 ALA A CA 1
ATOM 652 C C . ALA A 1 86 ? -6.509 -9.600 -15.452 1.00 62.69 86 ALA A C 1
ATOM 654 O O . ALA A 1 86 ? -7.125 -10.250 -16.302 1.00 62.69 86 ALA A O 1
ATOM 655 N N . SER A 1 87 ? -7.003 -9.389 -14.226 1.00 55.91 87 SER A N 1
ATOM 656 C CA . SER A 1 87 ? -8.312 -9.865 -13.760 1.00 55.91 87 SER A CA 1
ATOM 657 C C . SER A 1 87 ? -9.492 -8.960 -14.150 1.00 55.91 87 SER A C 1
ATOM 659 O O . SER A 1 87 ? -10.638 -9.412 -14.134 1.00 55.91 87 SER A O 1
ATOM 661 N N . SER A 1 88 ? -9.234 -7.699 -14.508 1.00 60.56 88 SER A N 1
ATOM 662 C CA . SER A 1 88 ? -10.238 -6.757 -15.022 1.00 60.56 88 SER A CA 1
ATOM 663 C C . SER A 1 88 ? -10.493 -6.990 -16.517 1.00 60.56 88 SER A C 1
ATOM 665 O O . SER A 1 88 ? -11.621 -6.874 -16.994 1.00 60.56 88 SER A O 1
ATOM 667 N N . SER A 1 89 ? -9.459 -7.431 -17.243 1.00 56.09 89 SER A N 1
ATOM 668 C CA . SER A 1 89 ? -9.525 -7.751 -18.674 1.00 56.09 89 SER A CA 1
ATOM 669 C C . SER A 1 89 ? -10.144 -9.132 -18.986 1.00 56.09 89 SER A C 1
ATOM 671 O O . SER A 1 89 ? -10.538 -9.399 -20.119 1.00 56.09 89 SER A O 1
ATOM 673 N N . ARG A 1 90 ? -10.325 -10.018 -17.990 1.00 57.03 90 ARG A N 1
ATOM 674 C CA . ARG A 1 90 ? -11.032 -11.305 -18.154 1.00 57.03 90 ARG A CA 1
ATOM 675 C C . ARG A 1 90 ? -12.164 -11.469 -17.142 1.00 57.03 90 ARG A C 1
ATOM 677 O O . ARG A 1 90 ? -11.951 -11.414 -15.936 1.00 57.03 90 ARG A O 1
ATOM 684 N N . ARG A 1 91 ? -13.374 -11.734 -17.654 1.00 51.97 91 ARG A N 1
ATOM 685 C CA . ARG A 1 91 ? -14.590 -12.100 -16.902 1.00 51.97 91 ARG A CA 1
ATOM 686 C C . ARG A 1 91 ? -14.384 -13.404 -16.110 1.00 51.97 91 ARG A C 1
ATOM 688 O O . ARG A 1 91 ? -14.904 -14.443 -16.498 1.00 51.97 91 ARG A O 1
ATOM 695 N N . LEU A 1 92 ? -13.635 -13.373 -15.011 1.00 52.25 92 LEU A N 1
ATOM 696 C CA . LEU A 1 92 ? -13.545 -14.509 -14.091 1.00 52.25 92 LEU A CA 1
ATOM 697 C C . LEU A 1 92 ? -14.600 -14.385 -12.976 1.00 52.25 92 LEU A C 1
ATOM 699 O O . LEU A 1 92 ? -14.762 -13.300 -12.397 1.00 52.25 92 LEU A O 1
ATOM 703 N N . PRO A 1 93 ? -15.331 -15.471 -12.658 1.00 52.72 93 PRO A N 1
ATOM 704 C CA . PRO A 1 93 ? -16.342 -15.482 -11.607 1.00 52.72 93 PRO A CA 1
ATOM 705 C C . PRO A 1 93 ? -15.719 -15.239 -10.221 1.00 52.72 93 PRO A C 1
ATOM 707 O O . PRO A 1 93 ? -14.603 -15.656 -9.922 1.00 52.72 93 PRO A O 1
ATOM 710 N N . ARG A 1 94 ? -16.465 -14.547 -9.345 1.00 49.81 94 ARG A N 1
ATOM 711 C CA . ARG A 1 94 ? -15.993 -13.949 -8.073 1.00 49.81 94 ARG A CA 1
ATOM 712 C C . ARG A 1 94 ? -15.241 -14.891 -7.108 1.00 49.81 94 ARG A C 1
ATOM 714 O O . ARG A 1 94 ? -14.538 -14.389 -6.237 1.00 49.81 94 ARG A O 1
ATOM 721 N N . ARG A 1 95 ? -15.374 -16.218 -7.231 1.00 49.78 95 ARG A N 1
ATOM 722 C CA . ARG A 1 95 ? -14.754 -17.205 -6.324 1.00 49.78 95 ARG A CA 1
ATOM 723 C C . ARG A 1 95 ? -13.251 -17.413 -6.565 1.00 49.78 95 ARG A C 1
ATOM 725 O O . ARG A 1 95 ? -12.509 -17.453 -5.591 1.00 49.78 95 ARG A O 1
ATOM 732 N N . GLU A 1 96 ? -12.776 -17.438 -7.811 1.00 49.34 96 GLU A N 1
ATOM 733 C CA . GLU A 1 96 ? -11.336 -17.612 -8.111 1.00 49.34 96 GLU A CA 1
ATOM 734 C C . GLU A 1 96 ? -10.492 -16.380 -7.758 1.00 49.34 96 GLU A C 1
ATOM 736 O O . GLU A 1 96 ? -9.310 -16.501 -7.436 1.00 49.34 96 GLU A O 1
ATOM 741 N N . LYS A 1 97 ? -11.119 -15.195 -7.712 1.00 49.34 97 LYS A N 1
ATOM 742 C CA . LYS A 1 97 ? -10.469 -13.941 -7.292 1.00 49.34 97 LYS A CA 1
ATOM 743 C C . LYS A 1 97 ? -9.940 -14.004 -5.852 1.00 49.34 97 LYS A C 1
ATOM 745 O O . LYS A 1 97 ? -8.932 -13.377 -5.548 1.00 49.34 97 LYS A O 1
ATOM 750 N N . ARG A 1 98 ? -10.588 -14.787 -4.978 1.00 45.41 98 ARG A N 1
ATOM 751 C CA . ARG A 1 98 ? -10.158 -15.001 -3.584 1.00 45.41 98 ARG A CA 1
ATOM 752 C C . ARG A 1 98 ? -8.954 -15.946 -3.470 1.00 45.41 98 ARG A C 1
ATOM 754 O O . ARG A 1 98 ? -8.073 -15.683 -2.662 1.00 45.41 98 ARG A O 1
ATOM 761 N N . CYS A 1 99 ? -8.885 -16.997 -4.290 1.00 43.34 99 CYS A N 1
ATOM 762 C CA . CYS A 1 99 ? -7.816 -18.006 -4.221 1.00 43.34 99 CYS A CA 1
ATOM 763 C C . CYS A 1 99 ? -6.467 -17.519 -4.786 1.00 43.34 99 CYS A C 1
ATOM 765 O O . CYS A 1 99 ? -5.407 -17.941 -4.326 1.00 43.34 99 CYS A O 1
ATOM 767 N N . LEU A 1 100 ? -6.486 -16.620 -5.776 1.00 48.16 100 LEU A N 1
ATOM 768 C CA . LEU A 1 100 ? -5.262 -15.987 -6.288 1.00 48.16 100 LEU A CA 1
ATOM 769 C C . LEU A 1 100 ? -4.707 -14.952 -5.300 1.00 48.16 100 LEU A C 1
ATOM 771 O O . LEU A 1 100 ? -3.498 -14.894 -5.093 1.00 48.16 100 LEU A O 1
ATOM 775 N N . ALA A 1 101 ? -5.589 -14.210 -4.623 1.00 53.31 101 ALA A N 1
ATOM 776 C CA . ALA A 1 101 ? -5.195 -13.325 -3.531 1.00 53.31 101 ALA A CA 1
ATOM 777 C C . ALA A 1 101 ? -4.560 -14.114 -2.370 1.00 53.31 101 ALA A C 1
ATOM 779 O O . ALA A 1 101 ? -3.496 -13.733 -1.892 1.00 53.31 101 ALA A O 1
ATOM 780 N N . SER A 1 102 ? -5.134 -15.260 -1.975 1.00 46.28 102 SER A N 1
ATOM 781 C CA . SER A 1 102 ? -4.592 -16.086 -0.881 1.00 46.28 102 SER A CA 1
ATOM 782 C C . SER A 1 102 ? -3.216 -16.689 -1.176 1.00 46.28 102 SER A C 1
ATOM 784 O O . SER A 1 102 ? -2.416 -16.833 -0.258 1.00 46.28 102 SER A O 1
ATOM 786 N N . ARG A 1 103 ? -2.903 -17.007 -2.441 1.00 49.72 103 ARG A N 1
ATOM 787 C CA . ARG A 1 103 ? -1.560 -17.475 -2.837 1.00 49.72 103 ARG A CA 1
ATOM 788 C C . ARG A 1 103 ? -0.493 -16.377 -2.761 1.00 49.72 103 ARG A C 1
ATOM 790 O O . ARG A 1 103 ? 0.654 -16.690 -2.467 1.00 49.72 103 ARG A O 1
ATOM 797 N N . ASN A 1 104 ? -0.868 -15.116 -2.977 1.00 53.66 104 ASN A N 1
ATOM 798 C CA . ASN A 1 104 ? 0.057 -13.982 -2.904 1.00 53.66 104 ASN A CA 1
ATOM 799 C C . ASN A 1 104 ? 0.227 -13.433 -1.474 1.00 53.66 104 ASN A C 1
ATOM 801 O O . ASN A 1 104 ? 1.274 -12.868 -1.169 1.00 53.66 104 ASN A O 1
ATOM 805 N N . ILE A 1 105 ? -0.745 -13.638 -0.575 1.00 51.97 105 ILE A N 1
ATOM 806 C CA . ILE A 1 105 ? -0.696 -13.133 0.813 1.00 51.97 105 ILE A CA 1
ATOM 807 C C . ILE A 1 105 ? 0.507 -13.684 1.602 1.00 51.97 105 ILE A C 1
ATOM 809 O O . ILE A 1 105 ? 1.161 -12.915 2.301 1.00 51.97 105 ILE A O 1
ATOM 813 N N . LEU A 1 106 ? 0.875 -14.961 1.427 1.00 52.78 106 LEU A N 1
ATOM 814 C CA . LEU A 1 106 ? 2.057 -15.556 2.081 1.00 52.78 106 LEU A CA 1
ATOM 815 C C . LEU A 1 106 ? 3.387 -14.917 1.634 1.00 52.78 106 LEU A C 1
ATOM 817 O O . LEU A 1 106 ? 4.359 -14.935 2.377 1.00 52.78 106 LEU A O 1
ATOM 821 N N . SER A 1 107 ? 3.444 -14.323 0.435 1.00 58.03 107 SER A N 1
ATOM 822 C CA . SER A 1 107 ? 4.642 -13.617 -0.056 1.00 58.03 107 SER A CA 1
ATOM 823 C C . SER A 1 107 ? 4.744 -12.165 0.428 1.00 58.03 107 SER A C 1
ATOM 825 O O . SER A 1 107 ? 5.795 -11.539 0.305 1.00 58.03 107 SER A O 1
ATOM 827 N N . LEU A 1 108 ? 3.652 -11.626 0.979 1.00 62.41 108 LEU A N 1
ATOM 828 C CA . LEU A 1 108 ? 3.520 -10.229 1.388 1.00 62.41 108 LEU A CA 1
ATOM 829 C C . LEU A 1 108 ? 3.738 -10.017 2.889 1.00 62.41 108 LEU A C 1
ATOM 831 O O . LEU A 1 108 ? 3.791 -8.872 3.326 1.00 62.41 108 LEU A O 1
ATOM 835 N N . GLU A 1 109 ? 3.871 -11.075 3.686 1.00 69.00 109 GLU A N 1
ATOM 836 C CA . GLU A 1 109 ? 4.055 -10.988 5.141 1.00 69.00 109 GLU A CA 1
ATOM 837 C C . GLU A 1 109 ? 5.173 -10.005 5.564 1.00 69.00 109 GLU A C 1
ATOM 839 O O . GLU A 1 109 ? 4.892 -9.124 6.379 1.00 69.00 109 GLU A O 1
ATOM 844 N N . PRO A 1 110 ? 6.371 -9.989 4.937 1.00 70.25 110 PRO A N 1
ATOM 845 C CA . PRO A 1 110 ? 7.403 -8.994 5.255 1.00 70.25 110 PRO A CA 1
ATOM 846 C C . PRO A 1 110 ? 6.994 -7.546 4.947 1.00 70.25 110 PRO A C 1
ATOM 848 O O . PRO A 1 110 ? 7.470 -6.606 5.585 1.00 70.25 110 PRO A O 1
ATOM 851 N N . VAL A 1 111 ? 6.128 -7.344 3.950 1.00 69.56 111 VAL A N 1
ATOM 852 C CA . VAL A 1 111 ? 5.595 -6.024 3.583 1.00 69.56 111 VAL A CA 1
ATOM 853 C C . VAL A 1 111 ? 4.552 -5.580 4.592 1.00 69.56 111 VAL A C 1
ATOM 855 O O . VAL A 1 111 ? 4.609 -4.442 5.057 1.00 69.56 111 VAL A O 1
ATOM 858 N N . TYR A 1 112 ? 3.636 -6.479 4.959 1.00 74.12 112 TYR A N 1
ATOM 859 C CA . TYR A 1 112 ? 2.653 -6.222 6.003 1.00 74.12 112 TYR A CA 1
ATOM 860 C C . TYR A 1 112 ? 3.348 -5.856 7.311 1.00 74.12 112 TYR A C 1
ATOM 862 O O . TYR A 1 112 ? 3.008 -4.826 7.879 1.00 74.12 112 TYR A O 1
ATOM 870 N N . GLU A 1 113 ? 4.376 -6.596 7.730 1.00 75.50 113 GLU A N 1
ATOM 871 C CA . GLU A 1 113 ? 5.154 -6.276 8.934 1.00 75.50 113 GLU A CA 1
ATOM 872 C C . GLU A 1 113 ? 5.836 -4.900 8.854 1.00 75.50 113 GLU A C 1
ATOM 874 O O . GLU A 1 113 ? 5.780 -4.116 9.804 1.00 75.50 113 GLU A O 1
ATOM 879 N N . ARG A 1 114 ? 6.410 -4.537 7.697 1.00 75.00 114 ARG A N 1
ATOM 880 C CA . ARG A 1 114 ? 7.050 -3.221 7.515 1.00 75.00 114 ARG A CA 1
ATOM 881 C C . ARG A 1 114 ? 6.073 -2.052 7.509 1.00 75.00 114 ARG A C 1
ATOM 883 O O . ARG A 1 114 ? 6.437 -0.974 7.970 1.00 75.00 114 ARG A O 1
ATOM 890 N N . ILE A 1 115 ? 4.871 -2.232 6.966 1.00 77.44 115 ILE A N 1
ATOM 891 C CA . ILE A 1 115 ? 3.859 -1.168 6.876 1.00 77.44 115 ILE A CA 1
ATOM 892 C C . ILE A 1 115 ? 3.017 -1.097 8.161 1.00 77.44 115 ILE A C 1
ATOM 894 O O . ILE A 1 115 ? 2.582 -0.012 8.551 1.00 77.44 115 ILE A O 1
ATOM 898 N N . LYS A 1 116 ? 2.828 -2.226 8.857 1.00 83.38 116 LYS A N 1
ATOM 899 C CA . LYS A 1 116 ? 2.027 -2.346 10.082 1.00 83.38 116 LYS A CA 1
ATOM 900 C C . LYS A 1 116 ? 2.493 -1.383 11.167 1.00 83.38 116 LYS A C 1
ATOM 902 O O . LYS A 1 116 ? 1.682 -0.598 11.651 1.00 83.38 116 LYS A O 1
ATOM 907 N N . ALA A 1 117 ? 3.779 -1.409 11.519 1.00 83.88 117 ALA A N 1
ATOM 908 C CA . ALA A 1 117 ? 4.303 -0.579 12.603 1.00 83.88 117 ALA A CA 1
ATOM 909 C C . ALA A 1 117 ? 4.117 0.936 12.344 1.00 83.88 117 ALA A C 1
ATOM 911 O O . ALA A 1 117 ? 3.502 1.591 13.186 1.00 83.88 117 ALA A O 1
ATOM 912 N N . PRO A 1 118 ? 4.514 1.500 11.180 1.00 83.00 118 PRO A N 1
ATOM 913 C CA . PRO A 1 118 ? 4.245 2.901 10.854 1.00 83.00 118 PRO A CA 1
ATOM 914 C C . PRO A 1 118 ? 2.762 3.277 10.919 1.00 83.00 118 PRO A C 1
ATOM 916 O O . PRO A 1 118 ? 2.422 4.323 11.470 1.00 83.00 118 PRO A O 1
ATOM 919 N N . LEU A 1 119 ? 1.868 2.434 10.385 1.00 85.06 119 LEU A N 1
ATOM 920 C CA . LEU A 1 119 ? 0.431 2.712 10.413 1.00 85.06 119 LEU A CA 1
ATOM 921 C C . LEU A 1 119 ? -0.118 2.714 11.844 1.00 85.06 119 LEU A C 1
ATOM 923 O O . LEU A 1 119 ? -0.848 3.635 12.203 1.00 85.06 119 LEU A O 1
ATOM 927 N N . LEU A 1 120 ? 0.251 1.734 12.673 1.00 84.94 120 LEU A N 1
ATOM 928 C CA . LEU A 1 120 ? -0.184 1.658 14.074 1.00 84.94 120 LEU A CA 1
ATOM 929 C C . LEU A 1 120 ? 0.304 2.857 14.897 1.00 84.94 120 LEU A C 1
ATOM 931 O O . LEU A 1 120 ? -0.463 3.423 15.684 1.00 84.94 120 LEU A O 1
ATOM 935 N N . THR A 1 121 ? 1.550 3.290 14.683 1.00 84.94 121 THR A N 1
ATOM 936 C CA . THR A 1 121 ? 2.088 4.497 15.322 1.00 84.94 121 THR A CA 1
ATOM 937 C C . THR A 1 121 ? 1.299 5.737 14.905 1.00 84.94 121 THR A C 1
ATOM 939 O O . THR A 1 121 ? 0.833 6.477 15.769 1.00 84.94 121 THR A O 1
ATOM 942 N N . LEU A 1 122 ? 1.081 5.938 13.601 1.00 82.94 122 LEU A N 1
ATOM 943 C CA . LEU A 1 122 ? 0.385 7.122 13.089 1.00 82.94 122 LEU A CA 1
ATOM 944 C C . LEU A 1 122 ? -1.093 7.178 13.507 1.00 82.94 122 LEU A C 1
ATOM 946 O O . LEU A 1 122 ? -1.602 8.263 13.780 1.00 82.94 122 LEU A O 1
ATOM 950 N N . VAL A 1 123 ? -1.777 6.030 13.610 1.00 85.12 123 VAL A N 1
ATOM 951 C CA . VAL A 1 123 ? -3.157 5.956 14.132 1.00 85.12 123 VAL A CA 1
ATOM 952 C C . VAL A 1 123 ? -3.230 6.471 15.570 1.00 85.12 123 VAL A C 1
ATOM 954 O O . VAL A 1 123 ? -4.216 7.107 15.939 1.00 85.12 123 VAL A O 1
ATOM 957 N N . SER A 1 124 ? -2.188 6.221 16.365 1.00 80.44 124 SER A N 1
ATOM 958 C CA . SER A 1 124 ? -2.142 6.576 17.786 1.00 80.44 124 SER A CA 1
ATOM 959 C C . SER A 1 124 ? -1.811 8.054 18.035 1.00 80.44 124 SER A C 1
ATOM 961 O O . SER A 1 124 ? -2.128 8.569 19.104 1.00 80.44 124 SER A O 1
ATOM 963 N N . SER A 1 125 ? -1.181 8.738 17.073 1.00 79.38 125 SER A N 1
ATOM 964 C CA . SER A 1 125 ? -0.705 10.124 17.215 1.00 79.38 125 SER A CA 1
ATOM 965 C C . SER A 1 125 ? -1.414 11.151 16.318 1.00 79.38 125 SER A C 1
ATOM 967 O O . SER A 1 125 ? -1.073 12.331 16.372 1.00 79.38 125 SER A O 1
ATOM 969 N N . GLY A 1 126 ? -2.334 10.721 15.450 1.00 76.56 126 GLY A N 1
ATOM 970 C CA . GLY A 1 126 ? -3.045 11.585 14.500 1.00 76.56 126 GLY A CA 1
ATOM 971 C C . GLY A 1 126 ? -4.284 12.286 15.073 1.00 76.56 126 GLY A C 1
ATOM 972 O O . GLY A 1 126 ? -4.748 11.983 16.172 1.00 76.56 126 GLY A O 1
ATOM 973 N N . SER A 1 127 ? -4.854 13.221 14.300 1.00 86.81 127 SER A N 1
ATOM 974 C CA . SER A 1 127 ? -6.213 13.735 14.558 1.00 86.81 127 SER A CA 1
ATOM 975 C C . SER A 1 127 ? -7.266 12.639 14.343 1.00 86.81 127 SER A C 1
ATOM 977 O O . SER A 1 127 ? -6.991 11.639 13.685 1.00 86.81 127 SER A O 1
ATOM 979 N N . GLN A 1 128 ? -8.499 12.824 14.829 1.00 84.75 128 GLN A N 1
ATOM 980 C CA . GLN A 1 128 ? -9.560 11.813 14.672 1.00 84.75 128 GLN A CA 1
ATOM 981 C C . GLN A 1 128 ? -9.831 11.469 13.195 1.00 84.75 128 GLN A C 1
ATOM 983 O O . GLN A 1 128 ? -10.042 10.305 12.850 1.00 84.75 128 GLN A O 1
ATOM 988 N N . GLU A 1 129 ? -9.758 12.461 12.307 1.00 87.62 129 GLU A N 1
ATOM 989 C CA . GLU A 1 129 ? -9.921 12.303 10.862 1.00 87.62 129 GLU A CA 1
ATOM 990 C C . GLU A 1 129 ? -8.740 11.549 10.237 1.00 87.62 129 GLU A C 1
ATOM 992 O O . GLU A 1 129 ? -8.938 10.661 9.404 1.00 87.62 129 GLU A O 1
ATOM 997 N N . GLN A 1 130 ? -7.511 11.866 10.658 1.00 86.31 130 GLN A N 1
ATOM 998 C CA . GLN A 1 130 ? -6.303 11.178 10.195 1.00 86.31 130 GLN A CA 1
ATOM 999 C C . GLN A 1 130 ? -6.281 9.724 10.663 1.00 86.31 130 GLN A C 1
ATOM 1001 O O . GLN A 1 130 ? -6.079 8.820 9.852 1.00 86.31 130 GLN A O 1
ATOM 1006 N N . SER A 1 131 ? -6.550 9.482 11.946 1.00 87.06 131 SER A N 1
ATOM 1007 C CA . SER A 1 131 ? -6.647 8.140 12.515 1.00 87.06 131 SER A CA 1
ATOM 1008 C C . SER A 1 131 ? -7.728 7.329 11.813 1.00 87.06 131 SER A C 1
ATOM 1010 O O . SER A 1 131 ? -7.500 6.163 11.511 1.00 87.06 131 SER A O 1
ATOM 1012 N N . TYR A 1 132 ? -8.868 7.931 11.461 1.00 89.81 132 TYR A N 1
ATOM 1013 C CA . TYR A 1 132 ? -9.896 7.244 10.683 1.00 89.81 132 TYR A CA 1
ATOM 1014 C C . TYR A 1 132 ? -9.440 6.888 9.267 1.00 89.81 132 TYR A C 1
ATOM 1016 O O . TYR A 1 132 ? -9.651 5.757 8.822 1.00 89.81 132 TYR A O 1
ATOM 1024 N N . ALA A 1 133 ? -8.789 7.811 8.555 1.00 89.19 133 ALA A N 1
ATOM 1025 C CA . ALA A 1 133 ? -8.237 7.518 7.236 1.00 89.19 133 ALA A CA 1
ATOM 1026 C C . ALA A 1 133 ? -7.225 6.364 7.316 1.00 89.19 133 ALA A C 1
ATOM 1028 O O . ALA A 1 133 ? -7.308 5.412 6.541 1.00 89.19 133 ALA A O 1
ATOM 1029 N N . LEU A 1 134 ? -6.316 6.392 8.289 1.00 89.94 134 LEU A N 1
ATOM 1030 C CA . LEU A 1 134 ? -5.318 5.342 8.500 1.00 89.94 134 LEU A CA 1
ATOM 1031 C C . LEU A 1 134 ? -5.947 4.006 8.917 1.00 89.94 134 LEU A C 1
ATOM 1033 O O . LEU A 1 134 ? -5.565 2.966 8.384 1.00 89.94 134 LEU A O 1
ATOM 1037 N N . LEU A 1 135 ? -6.954 4.021 9.792 1.00 89.94 135 LEU A N 1
ATOM 1038 C CA . LEU A 1 135 ? -7.704 2.825 10.178 1.00 89.94 135 LEU A CA 1
ATOM 1039 C C . LEU A 1 135 ? -8.432 2.200 8.988 1.00 89.94 135 LEU A C 1
ATOM 1041 O O . LEU A 1 135 ? -8.502 0.981 8.916 1.00 89.94 135 LEU A O 1
ATOM 1045 N N . ASN A 1 136 ? -8.927 2.983 8.023 1.00 90.19 136 ASN A N 1
ATOM 1046 C CA . ASN A 1 136 ? -9.514 2.419 6.801 1.00 90.19 136 ASN A CA 1
ATOM 1047 C C . ASN A 1 136 ? -8.474 1.660 5.971 1.00 90.19 136 ASN A C 1
ATOM 1049 O O . ASN A 1 136 ? -8.748 0.556 5.499 1.00 90.19 136 ASN A O 1
ATOM 1053 N N . HIS A 1 137 ? -7.268 2.216 5.831 1.00 87.88 137 HIS A N 1
ATOM 1054 C CA . HIS A 1 137 ? -6.171 1.514 5.167 1.00 87.88 137 HIS A CA 1
ATOM 1055 C C . HIS A 1 137 ? -5.811 0.235 5.928 1.00 87.88 137 HIS A C 1
ATOM 1057 O O . HIS A 1 137 ? -5.703 -0.829 5.324 1.00 87.88 137 HIS A O 1
ATOM 1063 N N . LEU A 1 138 ? -5.705 0.312 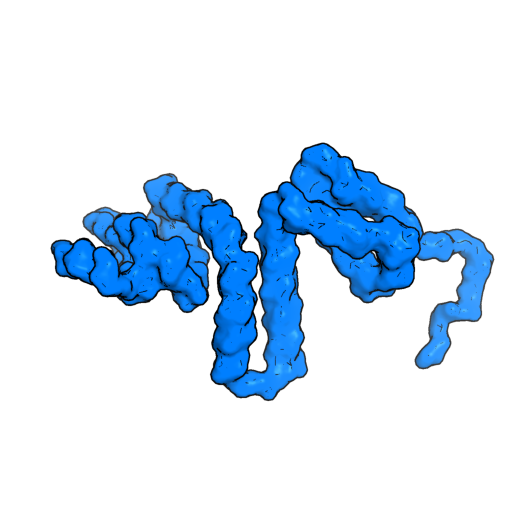7.254 1.00 89.00 138 LEU A N 1
ATOM 1064 C CA . LEU A 1 138 ? -5.379 -0.833 8.098 1.00 89.00 138 LEU A CA 1
ATOM 1065 C C . LEU A 1 138 ? -6.471 -1.911 8.062 1.00 89.00 138 LEU A C 1
ATOM 1067 O O . LEU A 1 138 ? -6.158 -3.094 7.978 1.00 89.00 138 LEU A O 1
ATOM 1071 N N . HIS A 1 139 ? -7.744 -1.522 8.034 1.00 90.31 139 HIS A N 1
ATOM 1072 C CA . HIS A 1 139 ? -8.883 -2.427 7.897 1.00 90.31 139 HIS A CA 1
ATOM 1073 C C . HIS A 1 139 ? -8.810 -3.234 6.593 1.00 90.31 139 HIS A C 1
ATOM 1075 O O . HIS A 1 139 ? -9.022 -4.444 6.615 1.00 90.31 139 HIS A O 1
ATOM 1081 N N . LEU A 1 140 ? -8.418 -2.617 5.469 1.00 85.56 140 LEU A N 1
ATOM 1082 C CA . LEU A 1 140 ? -8.193 -3.343 4.209 1.00 85.56 140 LEU A CA 1
ATOM 1083 C C . LEU A 1 140 ? -7.096 -4.413 4.335 1.00 85.56 140 LEU A C 1
ATOM 1085 O O . LEU A 1 140 ? -7.216 -5.479 3.724 1.00 85.56 140 LEU A O 1
ATOM 1089 N N . LEU A 1 141 ? -6.042 -4.140 5.113 1.00 84.31 141 LEU A N 1
ATOM 1090 C CA . LEU A 1 141 ? -4.960 -5.094 5.377 1.00 84.31 141 LEU A CA 1
ATOM 1091 C C . LEU A 1 141 ? -5.434 -6.224 6.301 1.00 84.31 141 LEU A C 1
ATOM 1093 O O . LEU A 1 141 ? -5.215 -7.392 5.988 1.00 84.31 141 LEU A O 1
ATOM 1097 N N . VAL A 1 142 ? -6.152 -5.893 7.377 1.00 87.88 142 VAL A N 1
ATOM 1098 C CA . VAL A 1 142 ? -6.724 -6.865 8.324 1.00 87.88 142 VAL A CA 1
ATOM 1099 C C . VAL A 1 142 ? -7.709 -7.806 7.630 1.00 87.88 142 VAL A C 1
ATOM 1101 O O . VAL A 1 142 ? -7.639 -9.013 7.830 1.00 87.88 142 VAL A O 1
ATOM 1104 N N . MET A 1 143 ? -8.574 -7.300 6.746 1.00 84.56 143 MET A N 1
ATOM 1105 C CA . MET A 1 143 ? -9.498 -8.145 5.974 1.00 84.56 143 MET A CA 1
ATOM 1106 C C . MET A 1 143 ? -8.786 -9.101 5.007 1.00 84.56 143 MET A C 1
ATOM 1108 O O . MET A 1 143 ? -9.350 -10.127 4.627 1.00 84.56 143 MET A O 1
ATOM 1112 N N . ARG A 1 144 ? -7.567 -8.761 4.570 1.00 79.50 144 ARG A N 1
ATOM 1113 C CA . ARG A 1 144 ? -6.756 -9.612 3.689 1.00 79.50 144 ARG A CA 1
ATOM 1114 C C . ARG A 1 144 ? -5.926 -10.634 4.463 1.00 79.50 144 ARG A C 1
ATOM 1116 O O . ARG A 1 144 ? -5.813 -11.765 4.002 1.00 79.50 144 ARG A O 1
ATOM 1123 N N . ALA A 1 145 ? -5.346 -10.247 5.595 1.00 81.50 145 ALA A N 1
ATOM 1124 C CA . ALA A 1 145 ? -4.352 -11.040 6.316 1.00 81.50 145 ALA A CA 1
ATOM 1125 C C . ALA A 1 145 ? -4.517 -10.922 7.842 1.00 81.50 145 ALA A C 1
ATOM 1127 O O . ALA A 1 145 ? -3.572 -10.578 8.547 1.00 81.50 145 ALA A O 1
ATOM 1128 N N . SER A 1 146 ? -5.715 -11.204 8.365 1.00 87.56 146 SER A N 1
ATOM 1129 C CA . SER A 1 146 ? -6.054 -10.995 9.785 1.00 87.56 146 SER A CA 1
ATOM 1130 C C . SER A 1 146 ? -5.115 -11.702 10.767 1.00 87.56 146 SER A C 1
ATOM 1132 O O . SER A 1 146 ? -4.819 -11.155 11.827 1.00 87.56 146 SER A O 1
ATOM 1134 N N . MET A 1 147 ? -4.578 -12.866 10.389 1.00 85.31 147 MET A N 1
ATOM 1135 C CA . MET A 1 147 ? -3.630 -13.635 11.205 1.00 85.31 147 MET A CA 1
ATOM 1136 C C . MET A 1 147 ? -2.340 -12.861 11.525 1.00 85.31 147 MET A C 1
ATOM 1138 O O . MET A 1 147 ? -1.780 -13.050 12.596 1.00 85.31 147 MET A O 1
ATOM 1142 N N . LEU A 1 148 ? -1.900 -11.937 10.660 1.00 85.06 148 LEU A N 1
ATOM 1143 C CA . LEU A 1 148 ? -0.703 -11.110 10.901 1.00 85.06 148 LEU A CA 1
ATOM 1144 C C . LEU A 1 148 ? -0.928 -9.990 11.930 1.00 85.06 148 LEU A C 1
ATOM 1146 O O . LEU A 1 148 ? 0.020 -9.351 12.386 1.00 85.06 148 LEU A O 1
ATOM 1150 N N . PHE A 1 149 ? -2.189 -9.730 12.278 1.00 89.06 149 PHE A N 1
ATOM 1151 C CA . PHE A 1 149 ? -2.595 -8.682 13.213 1.00 89.06 149 PHE A CA 1
ATOM 1152 C C . PHE A 1 149 ? -3.152 -9.254 14.520 1.00 89.06 149 PHE A C 1
ATOM 1154 O O . PHE A 1 149 ? -3.528 -8.491 15.409 1.00 89.06 149 PHE A O 1
ATOM 1161 N N . SER A 1 150 ? -3.198 -10.583 14.675 1.00 89.75 150 SER A N 1
ATOM 1162 C CA . SER A 1 150 ? -3.807 -11.213 15.849 1.00 89.75 150 SER A CA 1
ATOM 1163 C C . SER A 1 150 ? -3.056 -10.956 17.151 1.00 89.75 150 SER A C 1
ATOM 1165 O O . SER A 1 150 ? -3.665 -11.045 18.211 1.00 89.75 150 SER A O 1
ATOM 1167 N N . SER A 1 151 ? -1.760 -10.636 17.095 1.00 90.00 151 SER A N 1
ATOM 1168 C CA . SER A 1 151 ? -0.957 -10.223 18.257 1.00 90.00 151 SER A CA 1
ATOM 1169 C C . SER A 1 151 ? -1.146 -8.750 18.628 1.00 90.00 151 SER A C 1
ATOM 1171 O O . SER A 1 151 ? -0.925 -8.371 19.774 1.00 90.00 151 SER A O 1
ATOM 1173 N N . ASP A 1 152 ? -1.581 -7.920 17.678 1.00 89.25 152 ASP A N 1
ATOM 1174 C CA . ASP A 1 152 ? -1.639 -6.461 17.809 1.00 89.25 152 ASP A CA 1
ATOM 1175 C C . ASP A 1 152 ? -3.047 -5.939 18.150 1.00 89.25 152 ASP A C 1
ATOM 1177 O O . ASP A 1 152 ? -3.266 -4.726 18.164 1.00 89.25 152 ASP A O 1
ATOM 1181 N N . TYR A 1 153 ? -3.990 -6.837 18.471 1.00 91.62 153 TYR A N 1
ATOM 1182 C CA . TYR A 1 153 ? -5.413 -6.548 18.719 1.00 91.62 153 TYR A CA 1
ATOM 1183 C C . TYR A 1 153 ? -5.667 -5.401 19.704 1.00 91.62 153 TYR A C 1
ATOM 1185 O O . TYR A 1 153 ? -6.631 -4.656 19.538 1.00 91.62 153 TYR A O 1
ATOM 1193 N N . LYS A 1 154 ? -4.783 -5.199 20.690 1.00 91.75 154 LYS A N 1
ATOM 1194 C CA . LYS A 1 154 ? -4.910 -4.131 21.698 1.00 91.75 154 LYS A CA 1
ATOM 1195 C C . LYS A 1 154 ? -4.926 -2.724 21.090 1.00 91.75 154 LYS A C 1
ATOM 1197 O O . LYS A 1 154 ? -5.555 -1.827 21.645 1.00 91.75 154 LYS A O 1
ATOM 1202 N N . HIS A 1 155 ? -4.303 -2.525 19.927 1.00 89.12 155 HIS A N 1
ATOM 1203 C CA . HIS A 1 155 ? -4.340 -1.246 19.208 1.00 89.12 155 HIS A CA 1
ATOM 1204 C C . HIS A 1 155 ? -5.730 -0.922 18.635 1.00 89.12 155 HIS A C 1
ATOM 1206 O O . HIS A 1 155 ? -6.030 0.236 18.332 1.00 89.12 155 HIS A O 1
ATOM 1212 N N . PHE A 1 156 ? -6.593 -1.930 18.498 1.00 91.88 156 PHE A N 1
ATOM 1213 C CA . PHE A 1 156 ? -7.961 -1.776 18.015 1.00 91.88 156 PHE A CA 1
ATOM 1214 C C . PHE A 1 156 ? -8.967 -1.556 19.147 1.00 91.88 156 PHE A C 1
ATOM 1216 O O . PHE A 1 156 ? -10.152 -1.400 18.869 1.00 91.88 156 PHE A O 1
ATOM 1223 N N . TYR A 1 157 ? -8.539 -1.474 20.411 1.00 92.81 157 TYR A N 1
ATOM 1224 C CA . TYR A 1 157 ? -9.457 -1.094 21.479 1.00 92.81 157 TYR A CA 1
ATOM 1225 C C . TYR A 1 157 ? -9.974 0.335 21.289 1.00 92.81 157 TYR A C 1
ATOM 1227 O O . TYR A 1 157 ? -9.254 1.263 20.897 1.00 92.81 157 TYR A O 1
ATOM 1235 N N . CYS A 1 158 ? -11.269 0.490 21.544 1.00 91.88 158 CYS A N 1
ATOM 1236 C CA . CYS A 1 158 ? -11.955 1.768 21.464 1.00 91.88 158 CYS A CA 1
ATOM 1237 C C . CYS A 1 158 ? -11.598 2.632 22.676 1.00 91.88 158 CYS A C 1
ATOM 1239 O O . CYS A 1 158 ? -11.662 2.169 23.813 1.00 91.88 158 CYS A O 1
ATOM 1241 N N . GLN A 1 159 ? -11.296 3.906 22.449 1.00 89.50 159 GLN A N 1
ATOM 1242 C CA . GLN A 1 159 ? -11.143 4.887 23.522 1.00 89.50 159 GLN A CA 1
ATOM 1243 C C . GLN A 1 159 ? -12.460 5.640 23.747 1.00 89.50 159 GLN A C 1
ATOM 1245 O O . GLN A 1 159 ? -13.267 5.817 22.829 1.00 89.50 159 GLN A O 1
ATOM 1250 N N . TYR A 1 160 ? -12.694 6.122 24.972 1.00 87.19 160 TYR A N 1
ATOM 1251 C CA . TYR A 1 160 ? -13.957 6.790 25.317 1.00 87.19 160 TYR A CA 1
ATOM 1252 C C . TYR A 1 160 ? -14.223 8.020 24.432 1.00 87.19 160 TYR A C 1
ATOM 1254 O O . TYR A 1 160 ? -15.345 8.189 23.952 1.00 87.19 160 TYR A O 1
ATOM 1262 N N . ASN A 1 161 ? -13.179 8.805 24.149 1.00 88.50 161 ASN A N 1
ATOM 1263 C CA . ASN A 1 161 ? -13.245 10.053 23.388 1.00 88.50 161 ASN A CA 1
ATOM 1264 C C . ASN A 1 161 ? -13.282 9.849 21.860 1.00 88.50 161 ASN A C 1
ATOM 1266 O O . ASN A 1 161 ? -13.292 10.817 21.103 1.00 88.50 161 ASN A O 1
ATOM 1270 N N . GLU A 1 162 ? -13.275 8.601 21.381 1.00 90.69 162 GLU A N 1
ATOM 1271 C CA . GLU A 1 162 ? -13.339 8.333 19.945 1.00 90.69 162 GLU A CA 1
ATOM 1272 C C . GLU A 1 162 ? -14.768 8.474 19.398 1.00 90.69 162 GLU A C 1
ATOM 1274 O O . GLU A 1 162 ? -15.738 8.039 20.040 1.00 90.69 162 GLU A O 1
ATOM 1279 N N . PRO A 1 163 ? -14.919 9.028 18.184 1.00 92.38 163 PRO A N 1
ATOM 1280 C CA . PRO A 1 163 ? -16.211 9.145 17.534 1.00 92.38 163 PRO A CA 1
ATOM 1281 C C . PRO A 1 163 ? -16.744 7.773 17.093 1.00 92.38 163 PRO A C 1
ATOM 1283 O O . PRO A 1 163 ? -15.997 6.815 16.873 1.00 92.38 163 PRO A O 1
ATOM 1286 N N . SER A 1 164 ? -18.066 7.668 16.944 1.00 93.50 164 SER A N 1
ATOM 1287 C CA . SER A 1 164 ? -18.765 6.396 16.693 1.00 93.50 164 SER A CA 1
ATOM 1288 C C . SER A 1 164 ? -18.294 5.667 15.431 1.00 93.50 164 SER A C 1
ATOM 1290 O O . SER A 1 164 ? -18.220 4.440 15.422 1.00 93.50 164 SER A O 1
ATOM 1292 N N . TYR A 1 165 ? -17.929 6.405 14.383 1.00 91.56 165 TYR A N 1
ATOM 1293 C CA . TYR A 1 165 ? -17.439 5.832 13.130 1.00 91.56 165 TYR A CA 1
ATOM 1294 C C . TYR A 1 165 ? -16.062 5.158 13.278 1.00 91.56 165 TYR A C 1
ATOM 1296 O O . TYR A 1 165 ? -15.829 4.121 12.659 1.00 91.56 165 TYR A O 1
ATOM 1304 N N . VAL A 1 166 ? -15.180 5.683 14.141 1.00 92.44 166 VAL A N 1
ATOM 1305 C CA . VAL A 1 166 ? -13.894 5.047 14.487 1.00 92.44 166 VAL A CA 1
ATOM 1306 C C . VAL A 1 166 ? -14.138 3.788 15.308 1.00 92.44 166 VAL A C 1
ATOM 1308 O O . VAL A 1 166 ? -13.599 2.732 14.984 1.00 92.44 166 VAL A O 1
ATOM 1311 N N . LYS A 1 167 ? -15.000 3.883 16.328 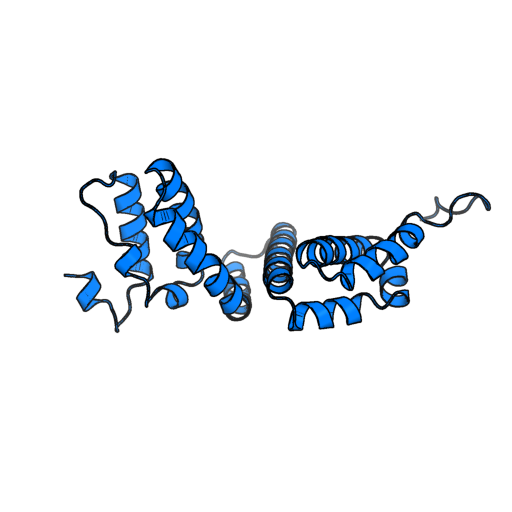1.00 93.69 167 LYS A N 1
ATOM 1312 C CA . LYS A 1 167 ? -15.346 2.751 17.200 1.00 93.69 167 LYS A CA 1
ATOM 1313 C C . LYS A 1 167 ? -15.913 1.577 16.410 1.00 93.69 167 LYS A C 1
ATOM 1315 O O . LYS A 1 167 ? -15.496 0.443 16.613 1.00 93.69 167 LYS A O 1
ATOM 1320 N N . LYS A 1 168 ? -16.818 1.854 15.467 1.00 93.88 168 LYS A N 1
ATOM 1321 C CA . LYS A 1 168 ? -17.389 0.833 14.584 1.00 93.88 168 LYS A CA 1
ATOM 1322 C C . LYS A 1 168 ? -16.303 0.090 13.802 1.00 93.88 168 LYS A C 1
ATOM 1324 O O . LYS A 1 168 ? -16.264 -1.131 13.835 1.00 93.88 168 LYS A O 1
ATOM 1329 N N . LEU A 1 169 ? -15.400 0.827 13.157 1.00 93.62 169 LEU A N 1
ATOM 1330 C CA . LEU A 1 169 ? -14.334 0.237 12.349 1.00 93.62 169 LEU A CA 1
ATOM 1331 C C . LEU A 1 169 ? -13.364 -0.601 13.199 1.00 93.62 169 LEU A C 1
ATOM 1333 O O . LEU A 1 169 ? -12.974 -1.697 12.808 1.00 93.62 169 LEU A O 1
ATOM 1337 N N . LYS A 1 170 ? -13.013 -0.107 14.388 1.00 94.19 170 LYS A N 1
ATOM 1338 C CA . LYS A 1 170 ? -12.180 -0.818 15.362 1.00 94.19 170 LYS A CA 1
ATOM 1339 C C . LYS A 1 170 ? -12.819 -2.116 15.858 1.00 94.19 170 LYS A C 1
ATOM 1341 O O . LYS A 1 170 ? -12.137 -3.134 15.931 1.00 94.19 170 LYS A O 1
ATOM 1346 N N . LEU A 1 171 ? -14.119 -2.099 16.148 1.00 94.69 171 LEU A N 1
ATOM 1347 C CA . LEU A 1 171 ? -14.873 -3.300 16.514 1.00 94.69 171 LEU A CA 1
ATOM 1348 C C . LEU A 1 171 ? -14.889 -4.326 15.375 1.00 94.69 171 LEU A C 1
ATOM 1350 O O . LEU A 1 171 ? -14.588 -5.493 15.616 1.00 94.69 171 LEU A O 1
ATOM 1354 N N . ASP A 1 172 ? -15.153 -3.896 14.138 1.00 94.69 172 ASP A N 1
ATOM 1355 C CA . ASP A 1 172 ? -15.101 -4.780 12.965 1.00 94.69 172 ASP A CA 1
ATOM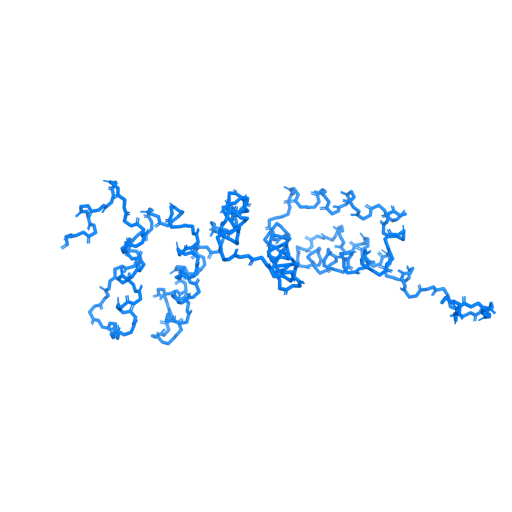 1356 C C . ASP A 1 172 ? -13.708 -5.434 12.838 1.00 94.69 172 ASP A C 1
ATOM 1358 O O . ASP A 1 172 ? -13.587 -6.646 12.647 1.00 94.69 172 ASP A O 1
ATOM 1362 N N . MET A 1 173 ? -12.634 -4.665 13.046 1.00 94.44 173 MET A N 1
ATOM 1363 C CA . MET A 1 173 ? -11.262 -5.184 13.045 1.00 94.44 173 MET A CA 1
ATOM 1364 C C . MET A 1 173 ? -10.990 -6.167 14.192 1.00 94.44 173 MET A C 1
ATOM 1366 O O . MET A 1 173 ? -10.415 -7.223 13.933 1.00 94.44 173 MET A O 1
ATOM 1370 N N . LEU A 1 174 ? -11.426 -5.869 15.423 1.00 95.19 174 LEU A N 1
ATOM 1371 C CA . LEU A 1 174 ? -11.300 -6.771 16.578 1.00 95.19 174 LEU A CA 1
ATOM 1372 C C . LEU A 1 174 ? -11.958 -8.122 16.302 1.00 95.19 174 LEU A C 1
ATOM 1374 O O . LEU A 1 174 ? -11.347 -9.160 16.545 1.00 95.19 174 LEU A O 1
ATOM 1378 N N . THR A 1 175 ? -13.165 -8.118 15.731 1.00 93.88 175 THR A N 1
ATOM 1379 C CA . THR A 1 175 ? -13.859 -9.367 15.382 1.00 93.88 175 THR A CA 1
ATOM 1380 C C . THR A 1 175 ? -13.120 -10.173 14.317 1.00 93.88 175 THR A C 1
ATOM 1382 O O . THR A 1 175 ? -13.150 -11.399 14.348 1.00 93.88 175 THR A O 1
ATOM 1385 N N . ALA A 1 176 ? -12.421 -9.511 13.395 1.00 92.81 176 ALA A N 1
ATOM 1386 C CA . ALA A 1 176 ? -11.695 -10.184 12.326 1.00 92.81 176 ALA A CA 1
ATOM 1387 C C . ALA A 1 176 ? -10.350 -10.781 12.763 1.00 92.81 176 ALA A C 1
ATOM 1389 O O . ALA A 1 176 ? -9.911 -11.770 12.171 1.00 92.81 176 ALA A O 1
ATOM 1390 N N . VAL A 1 177 ? -9.685 -10.187 13.760 1.00 93.94 177 VAL A N 1
ATOM 1391 C CA . VAL A 1 177 ? -8.403 -10.681 14.305 1.00 93.94 177 VAL A CA 1
ATOM 1392 C C . VAL A 1 177 ? -8.572 -11.636 15.490 1.00 93.94 177 VAL A C 1
ATOM 1394 O O . VAL A 1 177 ? -7.584 -12.207 15.960 1.00 93.94 177 VAL A O 1
ATOM 1397 N N . ALA A 1 178 ? -9.803 -11.799 15.981 1.00 94.00 178 ALA A N 1
ATOM 1398 C CA . ALA A 1 178 ? -10.125 -12.717 17.060 1.00 94.00 178 ALA A CA 1
ATOM 1399 C C . ALA A 1 178 ? -9.843 -14.172 16.652 1.00 94.00 178 ALA A C 1
ATOM 1401 O O . ALA A 1 178 ? -10.245 -14.639 15.585 1.00 94.00 178 ALA A O 1
ATOM 1402 N N . ASN A 1 179 ? -9.143 -14.895 17.517 1.00 92.19 179 ASN A N 1
ATOM 1403 C CA . ASN A 1 179 ? -8.812 -16.305 17.377 1.00 92.19 179 ASN A CA 1
ATOM 1404 C C . ASN A 1 179 ? -8.845 -16.993 18.749 1.00 92.19 179 ASN A C 1
ATOM 1406 O O . ASN A 1 179 ? -9.108 -16.359 19.772 1.00 92.19 179 ASN A O 1
ATOM 1410 N N . GLU A 1 180 ? -8.574 -18.295 18.784 1.00 91.69 180 GLU A N 1
ATOM 1411 C CA . GLU A 1 180 ? -8.619 -19.100 20.013 1.00 91.69 180 GLU A CA 1
ATOM 1412 C C . GLU A 1 180 ? -7.667 -18.589 21.110 1.00 91.69 180 GLU A C 1
ATOM 1414 O O . GLU A 1 180 ? -7.945 -18.770 22.292 1.00 91.69 180 GLU A O 1
ATOM 1419 N N . ASN A 1 181 ? -6.587 -17.894 20.734 1.00 91.00 181 ASN A N 1
ATOM 1420 C CA . ASN A 1 181 ? -5.570 -17.409 21.667 1.00 91.00 181 ASN A CA 1
ATOM 1421 C C . ASN A 1 181 ? -5.937 -16.070 22.324 1.00 91.00 181 ASN A C 1
ATOM 1423 O O . ASN A 1 181 ? -5.513 -15.820 23.447 1.00 91.00 181 ASN A O 1
ATOM 1427 N N . ASN A 1 182 ? -6.686 -15.195 21.640 1.00 92.25 182 ASN A N 1
ATOM 1428 C CA . ASN A 1 182 ? -6.973 -13.829 22.113 1.00 92.25 182 ASN A CA 1
ATOM 1429 C C . ASN A 1 182 ? -8.469 -13.548 22.367 1.00 92.25 182 ASN A C 1
ATOM 1431 O O . ASN A 1 182 ? -8.797 -12.533 22.976 1.00 92.25 182 ASN A O 1
ATOM 1435 N N . THR A 1 183 ? -9.378 -14.441 21.955 1.00 90.12 183 THR A N 1
ATOM 1436 C CA . THR A 1 183 ? -10.838 -14.234 22.041 1.00 90.12 183 THR A CA 1
ATOM 1437 C C . THR A 1 183 ? -11.305 -13.875 23.449 1.00 90.12 183 THR A C 1
ATOM 1439 O O . THR A 1 183 ? -12.127 -12.975 23.607 1.00 90.12 183 THR A O 1
ATOM 1442 N N . TYR A 1 184 ? -10.778 -14.546 24.476 1.00 90.38 184 TYR A N 1
ATOM 1443 C CA . TYR A 1 184 ? -11.186 -14.293 25.858 1.00 90.38 184 TYR A CA 1
ATOM 1444 C C . TYR A 1 184 ? -10.787 -12.888 26.331 1.00 90.38 184 TYR A C 1
ATOM 1446 O O . TYR A 1 184 ? -11.588 -12.211 26.964 1.00 90.38 184 TYR A O 1
ATOM 1454 N N . GLU A 1 185 ? -9.585 -12.424 25.980 1.00 91.44 185 GLU A N 1
ATOM 1455 C CA . GLU A 1 185 ? -9.108 -11.081 26.333 1.00 91.44 185 GLU A CA 1
ATOM 1456 C C . GLU A 1 185 ? -9.804 -9.971 25.538 1.00 91.44 185 GLU A C 1
ATOM 1458 O O . GLU A 1 185 ? -9.967 -8.861 26.034 1.00 91.44 185 GLU A O 1
ATOM 1463 N N . ILE A 1 186 ? -10.209 -10.243 24.295 1.00 90.50 186 ILE A N 1
ATOM 1464 C CA . ILE A 1 186 ? -10.963 -9.281 23.477 1.00 90.50 186 ILE A CA 1
ATOM 1465 C C . ILE A 1 186 ? -12.386 -9.088 24.021 1.00 90.50 186 ILE A C 1
ATOM 1467 O O . ILE A 1 186 ? -12.945 -8.004 23.876 1.00 90.50 186 ILE A O 1
ATOM 1471 N N . GLY A 1 187 ? -12.975 -10.132 24.611 1.00 80.06 187 GLY A N 1
ATOM 1472 C CA . GLY A 1 187 ? -14.346 -10.117 25.125 1.00 80.06 187 GLY A CA 1
ATOM 1473 C C . GLY A 1 187 ? -14.526 -9.553 26.539 1.00 80.06 187 GLY A C 1
ATOM 1474 O O . GLY A 1 187 ? -15.672 -9.479 26.983 1.00 80.06 187 GLY A O 1
ATOM 1475 N N . GLN A 1 188 ? -13.440 -9.201 27.239 1.00 71.38 188 GLN A N 1
ATOM 1476 C CA . GLN A 1 188 ? -13.479 -8.526 28.546 1.00 71.38 188 GLN A CA 1
ATOM 1477 C C . GLN A 1 188 ? -13.611 -7.010 28.403 1.00 71.38 188 GLN A C 1
ATOM 1479 O O . GLN A 1 188 ? -14.346 -6.427 29.230 1.00 71.38 188 GLN A O 1
#

Foldseek 3Di:
DDDPDDDDDDPPDPLVVLLVLLLVQCVDPDLVSVQVSLVVLVVSCVVPVPSSVVSVVVVSLVVCCVPRLVNVLVVLVVVVVVVVVVVVPDPDPPPVVLVVLLVSVVSCLSVCVVVVVVLLVCLVVDDLVSVLVSLVVVLVVCVSCLCSCLVVLVSLDDDPPHDPSSVVSSVVSSVSNDDPVCVVVSVD

Organism: NCBI:txid152371